Protein AF-A0A2Z6ILF3-F1 (afdb_monomer)

pLDDT: mean 80.62, std 17.39, range [30.08, 96.75]

Organism: Acidithiobacillus ferridurans (NCBI:txid1232575)

Structure (mmCIF, N/CA/C/O backbone):
data_AF-A0A2Z6ILF3-F1
#
_entry.id   AF-A0A2Z6ILF3-F1
#
loop_
_atom_site.group_PDB
_atom_site.id
_atom_site.type_symbol
_atom_site.label_atom_id
_atom_site.label_alt_id
_atom_site.label_comp_id
_atom_site.label_asym_id
_atom_site.label_entity_id
_atom_site.label_seq_id
_atom_site.pdbx_PDB_ins_code
_atom_site.Cartn_x
_atom_site.Cartn_y
_atom_site.Cartn_z
_atom_site.occupancy
_atom_site.B_iso_or_equiv
_atom_site.auth_seq_id
_atom_site.auth_comp_id
_atom_site.auth_asym_id
_atom_site.auth_atom_id
_atom_site.pdbx_PDB_model_num
ATOM 1 N N . MET A 1 1 ? 19.443 3.002 -7.758 1.00 69.94 1 MET A N 1
ATOM 2 C CA . MET A 1 1 ? 18.050 3.474 -7.716 1.00 69.94 1 MET A CA 1
ATOM 3 C C . MET A 1 1 ? 17.197 2.367 -8.283 1.00 69.94 1 MET A C 1
ATOM 5 O O . MET A 1 1 ? 17.527 1.882 -9.365 1.00 69.94 1 MET A O 1
ATOM 9 N N . GLU A 1 2 ? 16.200 1.923 -7.527 1.00 87.94 2 GLU A N 1
ATOM 10 C CA . GLU A 1 2 ? 15.300 0.846 -7.930 1.00 87.94 2 GLU A CA 1
ATOM 11 C C . GLU A 1 2 ? 14.099 1.441 -8.665 1.00 87.94 2 GLU A C 1
ATOM 13 O O . GLU A 1 2 ? 13.519 2.440 -8.233 1.00 87.94 2 GLU A O 1
ATOM 18 N N . TYR A 1 3 ? 13.759 0.835 -9.792 1.00 92.56 3 TYR A N 1
ATOM 19 C CA . TYR A 1 3 ? 12.662 1.229 -10.654 1.00 92.56 3 TYR A CA 1
ATOM 20 C C . TYR A 1 3 ? 11.556 0.195 -10.581 1.00 92.56 3 TYR A C 1
ATOM 22 O O . TYR A 1 3 ? 11.826 -1.007 -10.563 1.00 92.56 3 TYR A O 1
ATOM 30 N N . LEU A 1 4 ? 10.325 0.687 -10.606 1.00 95.56 4 LEU A N 1
ATOM 31 C CA . LEU A 1 4 ? 9.144 -0.090 -10.933 1.00 95.56 4 LEU A CA 1
ATOM 32 C C . LEU A 1 4 ? 8.675 0.388 -12.306 1.00 95.56 4 LEU A C 1
ATOM 34 O O . LEU A 1 4 ? 8.574 1.584 -12.554 1.00 95.56 4 LEU A O 1
ATOM 38 N N . ALA A 1 5 ? 8.424 -0.534 -13.215 1.00 95.06 5 ALA A N 1
ATOM 39 C CA . ALA A 1 5 ? 8.096 -0.228 -14.595 1.00 95.06 5 ALA A CA 1
ATOM 40 C C . ALA A 1 5 ? 6.916 -1.077 -15.051 1.00 95.06 5 ALA A C 1
ATOM 42 O O . ALA A 1 5 ? 6.712 -2.187 -14.561 1.00 95.06 5 ALA A O 1
ATOM 43 N N . LYS A 1 6 ? 6.154 -0.575 -16.017 1.00 94.56 6 LYS A N 1
ATOM 44 C CA . LYS A 1 6 ? 5.016 -1.289 -16.588 1.00 94.56 6 LYS A CA 1
ATOM 45 C C . LYS A 1 6 ? 5.119 -1.334 -18.102 1.00 94.56 6 LYS A C 1
ATOM 47 O O . LYS A 1 6 ? 5.419 -0.333 -18.749 1.00 94.56 6 LYS A O 1
ATOM 52 N N . LYS A 1 7 ? 4.867 -2.512 -18.667 1.00 91.75 7 LYS A N 1
ATOM 53 C CA . LYS A 1 7 ? 4.857 -2.748 -20.109 1.00 91.75 7 LYS A CA 1
ATOM 54 C C . LYS A 1 7 ? 3.707 -3.665 -20.494 1.00 91.75 7 LYS A C 1
ATOM 56 O O . LYS A 1 7 ? 3.706 -4.827 -20.104 1.00 91.75 7 LYS A O 1
ATOM 61 N N . HIS A 1 8 ? 2.761 -3.177 -21.289 1.00 89.44 8 HIS A N 1
ATOM 62 C CA . HIS A 1 8 ? 1.578 -3.918 -21.736 1.00 89.44 8 HIS A CA 1
ATOM 63 C C . HIS A 1 8 ? 0.865 -4.650 -20.580 1.00 89.44 8 HIS A C 1
ATOM 65 O O . HIS A 1 8 ? 0.478 -5.810 -20.701 1.00 89.44 8 HIS A O 1
ATOM 71 N N . GLY A 1 9 ? 0.752 -3.987 -19.424 1.00 89.69 9 GLY A N 1
ATOM 72 C CA . GLY A 1 9 ? 0.153 -4.555 -18.209 1.00 89.69 9 GLY A CA 1
ATOM 73 C C . GLY A 1 9 ? 1.062 -5.483 -17.390 1.00 89.69 9 GLY A C 1
ATOM 74 O O . GLY A 1 9 ? 0.671 -5.892 -16.301 1.00 89.69 9 GLY A O 1
ATOM 75 N N . LEU A 1 10 ? 2.272 -5.788 -17.862 1.00 92.69 10 LEU A N 1
ATOM 76 C CA . LEU A 1 10 ? 3.280 -6.537 -17.114 1.00 92.69 10 LEU A CA 1
ATOM 77 C C . LEU A 1 10 ? 4.108 -5.596 -16.244 1.00 92.69 10 LEU A C 1
ATOM 79 O O . LEU A 1 10 ? 4.590 -4.571 -16.726 1.00 92.69 10 LEU A O 1
ATOM 83 N N . TRP A 1 11 ? 4.318 -5.977 -14.989 1.00 95.56 11 TRP A N 1
ATOM 84 C CA . TRP A 1 11 ? 5.150 -5.221 -14.060 1.00 95.56 11 TRP A CA 1
ATOM 85 C C . TRP A 1 11 ? 6.587 -5.730 -14.045 1.00 95.56 11 TRP A C 1
ATOM 87 O O . TRP A 1 11 ? 6.851 -6.934 -14.041 1.00 95.56 11 TRP A O 1
ATOM 97 N N . LEU A 1 12 ? 7.511 -4.782 -14.023 1.00 94.88 12 LEU A N 1
ATOM 98 C CA . LEU A 1 12 ? 8.946 -4.976 -14.094 1.00 94.88 12 LEU A CA 1
ATOM 99 C C . LEU A 1 12 ? 9.602 -4.269 -12.907 1.00 94.88 12 LEU A C 1
ATOM 101 O O . LEU A 1 12 ? 9.186 -3.171 -12.546 1.00 94.88 12 LEU A O 1
ATOM 105 N N . GLU A 1 13 ? 10.655 -4.850 -12.341 1.00 94.56 13 GLU A N 1
ATOM 106 C CA . GLU A 1 13 ? 11.501 -4.180 -11.345 1.00 94.56 13 GLU A CA 1
ATOM 107 C C . GLU A 1 13 ? 12.976 -4.253 -11.730 1.00 94.56 13 GLU A C 1
ATOM 109 O O . GLU A 1 13 ? 13.397 -5.134 -12.484 1.00 94.56 13 GLU A O 1
ATOM 114 N N . GLY A 1 14 ? 13.783 -3.346 -11.187 1.00 92.00 14 GLY A N 1
ATOM 115 C CA . GLY A 1 14 ? 15.234 -3.443 -11.283 1.00 92.00 14 GLY A CA 1
ATOM 116 C C . GLY A 1 14 ? 15.930 -2.094 -11.306 1.00 92.00 14 GLY A C 1
ATOM 117 O O . GLY A 1 14 ? 15.503 -1.138 -10.669 1.00 92.00 14 GLY A O 1
ATOM 118 N N . ALA A 1 15 ? 17.040 -2.028 -12.028 1.00 88.69 15 ALA A N 1
ATOM 119 C CA . ALA A 1 15 ? 17.829 -0.818 -12.199 1.00 88.69 15 ALA A CA 1
ATOM 120 C C . ALA A 1 15 ? 17.668 -0.271 -13.621 1.00 88.69 15 ALA A C 1
ATOM 122 O O . ALA A 1 15 ? 17.165 -0.947 -14.514 1.00 88.69 15 ALA A O 1
ATOM 123 N N . TYR A 1 16 ? 18.185 0.935 -13.859 1.00 82.19 16 TYR A N 1
ATOM 124 C CA . TYR A 1 16 ? 18.179 1.537 -15.196 1.00 82.19 16 TYR A CA 1
ATOM 125 C C . TYR A 1 16 ? 18.839 0.642 -16.263 1.00 82.19 16 TYR A C 1
ATOM 127 O O . TYR A 1 16 ? 18.388 0.569 -17.399 1.00 82.19 16 TYR A O 1
ATOM 135 N N . SER A 1 17 ? 19.895 -0.081 -15.884 1.00 86.62 17 SER A N 1
ATOM 136 C CA . SER A 1 17 ? 20.624 -0.977 -16.784 1.00 86.62 17 SER A CA 1
ATOM 137 C C . SER A 1 17 ? 19.940 -2.321 -17.016 1.00 86.62 17 SER A C 1
ATOM 139 O O . SER A 1 17 ? 20.281 -2.987 -17.993 1.00 86.62 17 SER A O 1
ATOM 141 N N . HIS A 1 18 ? 19.036 -2.752 -16.130 1.00 89.81 18 HIS A N 1
ATOM 142 C CA . HIS A 1 18 ? 18.397 -4.060 -16.208 1.00 89.81 18 HIS A CA 1
ATOM 143 C C . HIS A 1 18 ? 17.054 -4.088 -15.475 1.00 89.81 18 HIS A C 1
ATOM 145 O O . HIS A 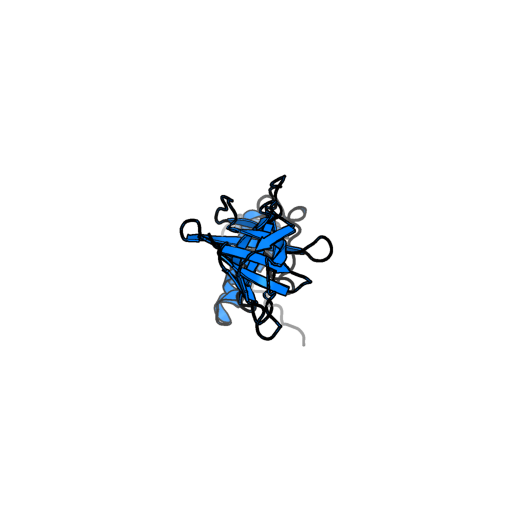1 18 ? 17.007 -3.906 -14.256 1.00 89.81 18 HIS A O 1
ATOM 151 N N . LEU A 1 19 ? 15.990 -4.396 -16.215 1.00 92.75 19 LEU A N 1
ATOM 152 C CA . LEU A 1 19 ? 14.654 -4.650 -15.682 1.00 92.75 19 LEU A CA 1
ATOM 153 C C . LEU A 1 19 ? 14.297 -6.125 -15.843 1.00 92.75 19 LEU A C 1
ATOM 155 O O . LEU A 1 19 ? 14.608 -6.738 -16.865 1.00 92.75 19 LEU A O 1
ATOM 159 N N . ARG A 1 20 ? 13.592 -6.684 -14.863 1.00 93.25 20 ARG A N 1
ATOM 160 C CA . ARG A 1 20 ? 13.085 -8.059 -14.893 1.00 93.25 20 ARG A CA 1
ATOM 161 C C . ARG A 1 20 ? 11.590 -8.100 -14.622 1.00 93.25 20 ARG A C 1
ATOM 163 O O . ARG A 1 20 ? 11.090 -7.293 -13.845 1.00 93.25 20 ARG A O 1
ATOM 170 N N . LEU A 1 21 ? 10.900 -9.063 -15.223 1.00 94.62 21 LEU A N 1
ATOM 171 C CA . LEU A 1 21 ? 9.503 -9.369 -14.922 1.00 94.62 21 LEU A CA 1
ATOM 172 C C . LEU A 1 21 ? 9.330 -9.751 -13.451 1.00 94.62 21 LEU A C 1
ATOM 174 O O . LEU A 1 21 ? 10.080 -10.572 -12.922 1.00 94.62 21 LEU A O 1
ATOM 178 N N . ILE A 1 22 ? 8.321 -9.164 -12.811 1.00 94.56 22 ILE A N 1
ATOM 179 C CA . ILE A 1 22 ? 7.896 -9.538 -11.466 1.00 94.56 22 ILE A CA 1
ATOM 180 C C . ILE A 1 22 ? 6.874 -10.668 -11.600 1.00 94.56 22 ILE A C 1
ATOM 182 O O . ILE A 1 22 ? 5.813 -10.500 -12.206 1.00 94.56 22 ILE A O 1
ATOM 186 N N . THR A 1 23 ? 7.206 -11.832 -11.047 1.00 90.75 23 THR A N 1
ATOM 187 C CA . THR A 1 23 ? 6.331 -13.009 -11.032 1.00 90.75 23 THR A CA 1
ATOM 188 C C . THR A 1 23 ? 6.228 -13.571 -9.613 1.00 90.75 23 THR A C 1
ATOM 190 O O . THR A 1 23 ? 7.267 -13.942 -9.059 1.00 90.75 23 THR A O 1
ATOM 193 N N . PRO A 1 24 ? 5.017 -13.695 -9.035 1.00 91.56 24 PRO A N 1
ATOM 194 C CA . PRO A 1 24 ? 3.711 -13.321 -9.602 1.00 91.56 24 PRO A CA 1
ATOM 195 C C . PRO A 1 24 ? 3.549 -11.797 -9.792 1.00 91.56 24 PRO A C 1
ATOM 197 O O . PRO A 1 24 ? 4.322 -11.044 -9.202 1.00 91.56 24 PRO A O 1
ATOM 200 N N . PRO A 1 25 ? 2.572 -11.328 -10.600 1.00 91.38 25 PRO A N 1
ATOM 201 C CA . PRO A 1 25 ? 2.303 -9.900 -10.746 1.00 91.38 25 PRO A CA 1
ATOM 202 C C . PRO A 1 25 ? 2.068 -9.236 -9.379 1.00 91.38 25 PRO A C 1
ATOM 204 O O . PRO A 1 25 ? 1.291 -9.766 -8.579 1.00 91.38 25 PRO A O 1
ATOM 207 N N . PRO A 1 26 ? 2.721 -8.099 -9.098 1.00 95.75 26 PRO A N 1
ATOM 208 C CA . PRO A 1 26 ? 2.593 -7.414 -7.824 1.00 95.75 26 PRO A CA 1
ATOM 209 C C . PRO A 1 26 ? 1.231 -6.731 -7.701 1.00 95.75 26 PRO A C 1
ATOM 211 O O . PRO A 1 26 ? 0.604 -6.349 -8.694 1.00 95.75 26 PRO A O 1
ATOM 214 N N . VAL A 1 27 ? 0.810 -6.501 -6.459 1.00 95.31 27 VAL A N 1
ATOM 215 C CA . VAL A 1 27 ? -0.315 -5.616 -6.159 1.00 95.31 27 VAL A CA 1
ATOM 216 C C . VAL A 1 27 ? 0.217 -4.187 -6.110 1.00 95.31 27 VAL A C 1
ATOM 218 O O . VAL A 1 27 ? 0.938 -3.812 -5.185 1.00 95.31 27 VAL A O 1
ATOM 221 N N . VAL A 1 28 ? -0.128 -3.394 -7.123 1.00 96.00 28 VAL A N 1
ATOM 222 C CA . VAL A 1 28 ? 0.251 -1.981 -7.225 1.00 96.00 28 VAL A CA 1
ATOM 223 C C . VAL A 1 28 ? -1.007 -1.132 -7.155 1.00 96.00 28 VAL A C 1
ATOM 225 O O . VAL A 1 28 ? -1.936 -1.326 -7.937 1.00 96.00 28 VAL A O 1
ATOM 228 N N . LEU A 1 29 ? -1.040 -0.200 -6.209 1.00 95.31 29 LEU A N 1
ATOM 229 C CA . LEU A 1 29 ? -2.198 0.643 -5.928 1.00 95.31 29 LEU A CA 1
ATOM 230 C C . LEU A 1 29 ? -1.816 2.119 -6.063 1.00 95.31 29 LEU A C 1
ATOM 232 O O . LEU A 1 29 ? -0.732 2.494 -5.608 1.00 95.31 29 LEU A O 1
ATOM 236 N N . PRO A 1 30 ? -2.685 2.979 -6.625 1.00 94.75 30 PRO A N 1
ATOM 237 C CA . PRO A 1 30 ? -2.486 4.417 -6.524 1.00 94.75 30 PRO A CA 1
ATOM 238 C C . PRO A 1 30 ? -2.406 4.830 -5.054 1.00 94.75 30 PRO A C 1
ATOM 240 O O . PRO A 1 30 ? -3.138 4.308 -4.210 1.00 94.75 30 PRO A O 1
ATOM 243 N N . PHE A 1 31 ? -1.491 5.746 -4.759 1.00 94.31 31 PHE A N 1
ATOM 244 C CA . PHE A 1 31 ? -1.226 6.240 -3.416 1.00 94.31 31 PHE A CA 1
ATOM 245 C C . PHE A 1 31 ? -1.435 7.749 -3.378 1.00 94.31 31 PHE A C 1
ATOM 247 O O . PHE A 1 31 ? -0.904 8.479 -4.217 1.00 94.31 31 PHE A O 1
ATOM 254 N N . SER A 1 32 ? -2.145 8.239 -2.368 1.00 91.75 32 SER A N 1
ATOM 255 C CA . SER A 1 32 ? -2.233 9.672 -2.104 1.00 91.75 32 SER A CA 1
ATOM 256 C C . SER A 1 32 ? -2.193 9.970 -0.611 1.00 91.75 32 SER A C 1
ATOM 258 O O . SER A 1 32 ? -2.644 9.196 0.234 1.00 91.75 32 SER A O 1
ATOM 260 N N . LEU A 1 33 ? -1.608 11.117 -0.274 1.00 89.19 33 LEU A N 1
ATOM 261 C CA . LEU A 1 33 ? -1.703 11.685 1.066 1.00 89.19 33 LEU A CA 1
ATOM 262 C C . LEU A 1 33 ? -3.030 12.439 1.164 1.00 89.19 33 LEU A C 1
ATOM 264 O O . LEU A 1 33 ? -3.329 13.252 0.288 1.00 89.19 33 LEU A O 1
ATOM 268 N N . ASN A 1 34 ? -3.777 12.238 2.254 1.00 78.31 34 ASN A N 1
ATOM 269 C CA . ASN A 1 34 ? -5.048 12.944 2.481 1.00 78.31 34 ASN A CA 1
ATOM 270 C C . ASN A 1 34 ? -4.858 14.482 2.504 1.00 78.31 34 ASN A C 1
ATOM 272 O O . ASN A 1 34 ? -5.759 15.255 2.206 1.00 78.31 34 ASN A O 1
ATOM 276 N N . SER A 1 35 ? -3.636 14.948 2.787 1.00 65.62 35 SER A N 1
ATOM 277 C CA . SER A 1 35 ? -3.264 16.368 2.827 1.00 65.62 35 SER A CA 1
ATOM 278 C C . SER A 1 35 ? -3.076 17.043 1.456 1.00 65.62 35 SER A C 1
ATOM 280 O O . SER A 1 35 ? -2.634 18.187 1.426 1.00 65.62 35 SER A O 1
ATOM 282 N N . GLY A 1 36 ? -3.380 16.371 0.338 1.00 55.44 36 GLY A N 1
ATOM 283 C CA . GLY A 1 36 ? -3.369 16.979 -0.998 1.00 55.44 36 GLY A CA 1
ATOM 284 C C . GLY A 1 36 ? -1.977 17.421 -1.456 1.00 55.44 36 GLY A C 1
ATOM 285 O O . GLY A 1 36 ? -1.687 18.612 -1.547 1.00 55.44 36 GLY A O 1
ATOM 286 N N . VAL A 1 37 ? -1.094 16.467 -1.764 1.00 54.81 37 VAL A N 1
ATOM 287 C CA . VAL A 1 37 ? 0.177 16.787 -2.433 1.00 54.81 37 VAL A CA 1
ATOM 288 C C . VAL A 1 37 ? -0.077 16.871 -3.937 1.00 54.81 37 VAL A C 1
ATOM 290 O O . VAL A 1 37 ? -0.296 15.855 -4.591 1.00 54.81 37 VAL A O 1
ATOM 293 N N . ASN A 1 38 ? -0.068 18.092 -4.477 1.00 54.81 38 ASN A N 1
ATOM 294 C CA . ASN A 1 38 ? -0.261 18.345 -5.904 1.00 54.81 38 ASN A CA 1
ATOM 295 C C . ASN A 1 38 ? 1.012 18.052 -6.712 1.00 54.81 38 ASN A C 1
ATOM 297 O O . ASN A 1 38 ? 2.090 18.543 -6.381 1.00 54.81 38 ASN A O 1
ATOM 301 N N . GLY A 1 39 ? 0.849 17.318 -7.817 1.00 69.19 39 GLY A N 1
ATOM 302 C CA . GLY A 1 39 ? 1.770 17.313 -8.960 1.00 69.19 39 GLY A CA 1
ATOM 303 C C . GLY A 1 39 ? 2.258 15.934 -9.402 1.00 69.19 39 GLY A C 1
ATOM 304 O O . GLY A 1 39 ? 2.313 15.673 -10.598 1.00 69.19 39 GLY A O 1
ATOM 305 N N . ASN A 1 40 ? 2.559 15.039 -8.460 1.00 80.31 40 ASN A N 1
ATOM 306 C CA . ASN A 1 40 ? 3.173 13.746 -8.765 1.00 80.31 40 ASN A CA 1
ATOM 307 C C . ASN A 1 40 ? 2.191 12.586 -8.584 1.00 80.31 40 ASN A C 1
ATOM 309 O O . ASN A 1 40 ? 1.425 12.545 -7.622 1.00 80.31 40 ASN A O 1
ATOM 313 N N . VAL A 1 41 ? 2.264 11.612 -9.490 1.00 90.62 41 VAL A N 1
ATOM 314 C CA . VAL A 1 41 ? 1.542 10.341 -9.372 1.00 90.62 41 VAL A CA 1
ATOM 315 C C . VAL A 1 41 ? 2.371 9.396 -8.512 1.00 90.62 41 VAL A C 1
ATOM 317 O O . VAL A 1 41 ? 3.518 9.104 -8.853 1.00 90.62 41 VAL A O 1
ATOM 320 N N . TYR A 1 42 ? 1.797 8.911 -7.414 1.00 94.12 42 TYR A N 1
ATOM 321 C CA . TYR A 1 42 ? 2.442 7.951 -6.523 1.00 94.12 42 TYR A CA 1
ATOM 322 C C . TYR A 1 42 ? 1.747 6.598 -6.586 1.00 94.12 42 TYR A C 1
ATOM 324 O O . TYR A 1 42 ? 0.524 6.514 -6.719 1.00 94.12 42 TYR A O 1
ATOM 332 N N . VAL A 1 43 ? 2.536 5.538 -6.448 1.00 95.75 43 VAL A N 1
ATOM 333 C CA . VAL A 1 43 ? 2.038 4.167 -6.380 1.00 95.75 43 VAL A CA 1
ATOM 334 C C . VAL A 1 43 ? 2.669 3.426 -5.209 1.00 95.75 43 VAL A C 1
ATOM 336 O O . VAL A 1 43 ? 3.856 3.576 -4.911 1.00 95.75 43 VAL A O 1
ATOM 339 N N . PHE A 1 44 ? 1.852 2.621 -4.545 1.00 96.75 44 PHE A N 1
ATOM 340 C CA . PHE A 1 44 ? 2.244 1.702 -3.492 1.00 96.75 44 PHE A CA 1
ATOM 341 C C . PHE A 1 44 ? 2.314 0.289 -4.071 1.00 96.75 44 PHE A C 1
ATOM 343 O O . PHE A 1 44 ? 1.302 -0.242 -4.526 1.00 96.75 44 PHE A O 1
ATOM 350 N N . CYS A 1 45 ? 3.503 -0.308 -4.057 1.00 96.69 45 CYS A N 1
ATOM 351 C CA . CYS A 1 45 ? 3.714 -1.708 -4.406 1.00 96.69 45 CYS A CA 1
ATOM 352 C C . CYS A 1 45 ? 3.715 -2.534 -3.120 1.00 96.69 45 CYS A C 1
ATOM 354 O O . CYS A 1 45 ? 4.607 -2.377 -2.285 1.00 96.69 45 CYS A O 1
ATOM 356 N N . GLU A 1 46 ? 2.712 -3.387 -2.944 1.00 96.19 46 GLU A N 1
ATOM 357 C CA . GLU A 1 46 ? 2.564 -4.204 -1.744 1.00 96.19 46 GLU A CA 1
ATOM 358 C C . GLU A 1 46 ? 3.586 -5.344 -1.717 1.00 96.19 46 GLU A C 1
ATOM 360 O O . GLU A 1 46 ? 3.690 -6.121 -2.664 1.00 96.19 46 GLU A O 1
ATOM 365 N N . ASP A 1 47 ? 4.305 -5.458 -0.600 1.00 94.75 47 ASP A N 1
ATOM 366 C CA . ASP A 1 47 ? 5.214 -6.575 -0.333 1.00 94.75 47 ASP A CA 1
ATOM 367 C C . ASP A 1 47 ? 4.592 -7.572 0.666 1.00 94.75 47 ASP A C 1
ATOM 369 O O . ASP A 1 47 ? 4.925 -8.756 0.659 1.00 94.75 47 ASP A O 1
ATOM 373 N N . TYR A 1 48 ? 3.701 -7.103 1.550 1.00 94.62 48 TYR A N 1
ATOM 374 C CA . TYR A 1 48 ? 3.069 -7.914 2.592 1.00 94.62 48 TYR A CA 1
ATOM 375 C C . TYR A 1 48 ? 1.709 -7.352 3.013 1.00 94.62 48 TYR A C 1
ATOM 377 O O . TYR A 1 48 ? 1.571 -6.147 3.245 1.00 94.62 48 TYR A O 1
ATOM 385 N N . PHE A 1 49 ? 0.735 -8.242 3.213 1.00 93.50 49 PHE A N 1
ATOM 386 C CA . PHE A 1 49 ? -0.550 -7.921 3.823 1.00 93.50 49 PHE A CA 1
ATOM 387 C C . PHE A 1 49 ? -0.948 -8.974 4.855 1.00 93.50 49 PHE A C 1
ATOM 389 O O . PHE A 1 49 ? -1.098 -10.155 4.544 1.00 93.50 49 PHE A O 1
ATOM 396 N N . ASP A 1 50 ? -1.176 -8.514 6.080 1.00 88.06 50 ASP A N 1
ATOM 397 C CA . ASP A 1 50 ? -1.794 -9.289 7.143 1.00 88.06 50 ASP A CA 1
ATOM 398 C C . ASP A 1 50 ? -3.259 -8.883 7.278 1.00 88.06 50 ASP A C 1
ATOM 400 O O . ASP A 1 50 ? -3.583 -7.774 7.712 1.00 88.06 50 ASP A O 1
ATOM 404 N N . SER A 1 51 ? -4.153 -9.795 6.909 1.00 81.88 51 SER A N 1
ATOM 405 C CA . SER A 1 51 ? -5.595 -9.567 7.003 1.00 81.88 51 SER A CA 1
ATOM 406 C C . SER A 1 51 ? -6.121 -9.571 8.442 1.00 81.88 51 SER A C 1
ATOM 408 O O . SER A 1 51 ? -7.098 -8.874 8.720 1.00 81.88 51 SER A O 1
ATOM 410 N N . ALA A 1 52 ? -5.472 -10.299 9.358 1.00 75.12 52 ALA A N 1
ATOM 411 C CA . ALA A 1 52 ? -5.895 -10.407 10.751 1.00 75.12 52 ALA A CA 1
ATOM 412 C C . ALA A 1 52 ? -5.553 -9.128 11.520 1.00 75.12 52 ALA A C 1
ATOM 414 O O . ALA A 1 52 ? -6.415 -8.539 12.172 1.00 75.12 52 ALA A O 1
ATOM 415 N N . THR A 1 53 ? -4.315 -8.650 11.379 1.00 74.19 53 THR A N 1
ATOM 416 C CA . THR A 1 53 ? -3.873 -7.402 12.025 1.00 74.19 53 THR A CA 1
ATOM 417 C C . THR A 1 53 ? -4.196 -6.154 11.200 1.00 74.19 53 THR A C 1
ATOM 419 O O . THR A 1 53 ? -4.071 -5.032 11.697 1.00 74.19 53 THR A O 1
ATOM 422 N N . ARG A 1 54 ? -4.649 -6.339 9.950 1.00 82.94 54 ARG A N 1
ATOM 423 C CA . ARG A 1 54 ? -4.928 -5.282 8.964 1.00 82.94 54 ARG A CA 1
ATOM 424 C C . ARG A 1 54 ? -3.728 -4.357 8.790 1.00 82.94 54 ARG A C 1
ATOM 426 O O . ARG A 1 54 ? -3.865 -3.130 8.789 1.00 82.94 54 ARG A O 1
ATOM 433 N N . VAL A 1 55 ? -2.556 -4.969 8.660 1.00 90.38 55 VAL A N 1
ATOM 434 C CA . VAL A 1 55 ? -1.285 -4.290 8.420 1.00 90.38 55 VAL A CA 1
ATOM 435 C C . VAL A 1 55 ? -0.835 -4.576 6.995 1.00 90.38 55 VAL A C 1
ATOM 437 O O . VAL A 1 55 ? -0.772 -5.729 6.575 1.00 90.38 55 VAL A O 1
ATOM 440 N N . ARG A 1 56 ? -0.504 -3.520 6.254 1.00 94.94 56 ARG A N 1
ATOM 441 C CA . ARG A 1 56 ? 0.126 -3.600 4.930 1.00 94.94 56 ARG A CA 1
ATOM 442 C C . ARG A 1 56 ? 1.540 -3.053 5.009 1.00 94.94 56 ARG A C 1
ATOM 444 O O . ARG A 1 56 ? 1.775 -2.054 5.684 1.00 94.94 56 ARG A O 1
ATOM 451 N N . ARG A 1 57 ? 2.478 -3.673 4.304 1.00 96.44 57 ARG A N 1
ATOM 452 C CA . ARG A 1 57 ? 3.834 -3.153 4.102 1.00 96.44 57 ARG A CA 1
ATOM 453 C C . ARG A 1 57 ? 4.156 -3.188 2.619 1.00 96.44 57 ARG A C 1
ATOM 455 O O . ARG A 1 57 ? 3.819 -4.147 1.930 1.00 96.44 57 ARG A O 1
ATOM 462 N N . GLY A 1 58 ? 4.814 -2.146 2.138 1.00 96.62 58 GLY A N 1
ATOM 463 C CA . GLY A 1 58 ? 5.206 -2.074 0.739 1.00 96.62 58 GLY A CA 1
ATOM 464 C C . GLY A 1 58 ? 6.149 -0.927 0.437 1.00 96.62 58 GLY A C 1
ATOM 465 O O . GLY A 1 58 ? 6.503 -0.137 1.320 1.00 96.62 58 GLY A O 1
ATOM 466 N N . ARG A 1 59 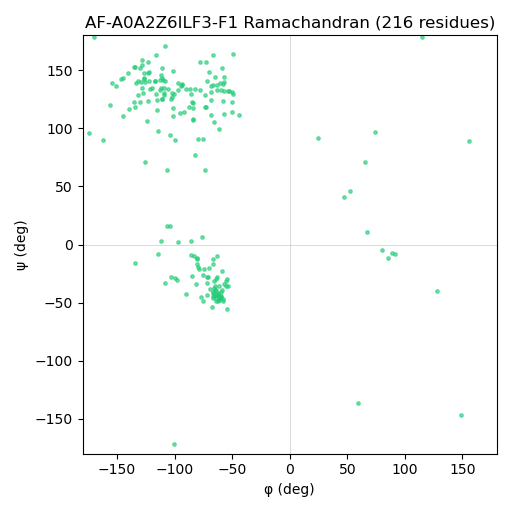? 6.548 -0.856 -0.830 1.00 96.06 59 ARG A N 1
ATOM 467 C CA . ARG A 1 59 ? 7.456 0.145 -1.390 1.00 96.06 59 ARG A CA 1
ATOM 468 C C . ARG A 1 59 ? 6.666 1.268 -2.050 1.00 96.06 59 ARG A C 1
ATOM 470 O O . ARG A 1 59 ? 5.680 1.028 -2.746 1.00 96.06 59 ARG A O 1
ATOM 477 N N . LEU A 1 60 ? 7.118 2.498 -1.842 1.00 95.69 60 LEU A N 1
ATOM 478 C CA . LEU A 1 60 ? 6.513 3.688 -2.416 1.00 95.69 60 LEU A CA 1
ATOM 479 C C . LEU A 1 60 ? 7.330 4.196 -3.602 1.00 95.69 60 LEU A C 1
ATOM 481 O O . LEU A 1 60 ? 8.528 4.480 -3.476 1.00 95.69 60 LEU A O 1
ATOM 485 N N . TYR A 1 61 ? 6.649 4.379 -4.728 1.00 95.62 61 TYR A N 1
ATOM 486 C CA . TYR A 1 61 ? 7.225 4.916 -5.950 1.00 95.62 61 TYR A CA 1
ATOM 487 C C . TYR A 1 61 ? 6.471 6.158 -6.427 1.00 95.62 61 TYR A C 1
ATOM 489 O O . TYR A 1 61 ? 5.308 6.374 -6.085 1.00 95.62 61 TYR A O 1
ATOM 497 N N . GLN A 1 62 ? 7.155 6.985 -7.209 1.00 94.00 62 GLN A N 1
ATOM 498 C CA . GLN A 1 62 ? 6.616 8.166 -7.875 1.00 94.00 62 GLN A CA 1
ATOM 499 C C . GLN A 1 62 ? 6.851 8.052 -9.377 1.00 94.00 62 GLN A C 1
ATOM 501 O O . GLN A 1 62 ? 7.857 7.472 -9.787 1.00 94.00 62 GLN A O 1
ATOM 506 N N . SER A 1 63 ? 5.948 8.596 -10.194 1.00 93.75 63 SER A N 1
ATOM 507 C CA . SER A 1 63 ? 6.185 8.691 -11.636 1.00 93.75 63 SER A CA 1
ATOM 508 C C . SER A 1 63 ? 7.481 9.461 -11.880 1.00 93.75 63 SER A C 1
ATOM 510 O O . SER A 1 63 ? 7.725 10.510 -11.282 1.00 93.75 63 SER A O 1
ATOM 512 N N . SER A 1 64 ? 8.327 8.903 -12.738 1.00 91.56 64 SER A N 1
ATOM 513 C CA . SER A 1 64 ? 9.629 9.475 -13.075 1.00 91.56 64 SER A CA 1
ATOM 514 C C . SER A 1 64 ? 9.549 10.559 -14.156 1.00 91.56 64 SER A C 1
ATOM 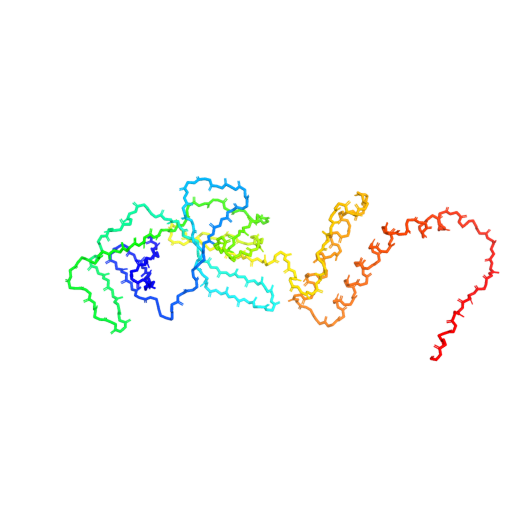516 O O . SER A 1 64 ? 10.557 11.205 -14.438 1.00 91.56 64 SER A O 1
ATOM 518 N N . GLY A 1 65 ? 8.384 10.726 -14.799 1.00 89.06 65 GLY A N 1
ATOM 519 C CA . GLY A 1 65 ? 8.200 11.615 -15.951 1.00 89.06 65 GLY A CA 1
ATOM 520 C C . GLY A 1 65 ? 8.943 11.170 -17.218 1.00 89.06 65 GLY A C 1
ATOM 521 O O . GLY A 1 65 ? 9.045 11.946 -18.164 1.00 89.06 65 GLY A O 1
ATOM 522 N N . ARG A 1 66 ? 9.479 9.943 -17.232 1.00 87.50 66 ARG A N 1
ATOM 523 C CA . ARG A 1 66 ? 10.262 9.357 -18.334 1.00 87.50 66 ARG A CA 1
ATOM 524 C C . ARG A 1 66 ? 9.486 8.330 -19.154 1.00 87.50 66 ARG A C 1
ATOM 526 O O . ARG A 1 66 ? 10.081 7.533 -19.869 1.00 87.50 66 ARG A O 1
ATOM 533 N N . ASP A 1 67 ? 8.167 8.319 -19.022 1.00 86.44 67 ASP A N 1
ATOM 534 C CA . ASP A 1 67 ? 7.285 7.369 -19.696 1.00 86.44 67 ASP A CA 1
ATOM 535 C C . ASP A 1 67 ? 7.585 7.311 -21.208 1.00 86.44 67 ASP A C 1
ATOM 537 O O . ASP A 1 67 ? 7.740 8.337 -21.872 1.00 86.44 67 ASP A O 1
ATOM 541 N N . GLY A 1 68 ? 7.722 6.098 -21.750 1.00 86.56 68 GLY A N 1
ATOM 542 C CA . GLY A 1 68 ? 8.171 5.857 -23.125 1.00 86.56 68 GLY A CA 1
ATOM 543 C C . GLY A 1 68 ? 9.685 5.664 -23.302 1.00 86.56 68 GLY A C 1
ATOM 544 O O . GLY A 1 68 ? 10.107 5.265 -24.396 1.00 86.56 68 GLY A O 1
ATOM 545 N N . ASP A 1 69 ? 10.502 5.878 -22.263 1.00 88.38 69 ASP A N 1
ATOM 546 C CA . ASP A 1 69 ? 11.948 5.631 -22.316 1.00 88.38 69 ASP A CA 1
ATOM 547 C C . ASP A 1 69 ? 12.278 4.168 -22.648 1.00 88.38 69 ASP A C 1
ATOM 549 O O . ASP A 1 69 ? 11.528 3.221 -22.371 1.00 88.38 69 ASP A O 1
ATOM 553 N N . ARG A 1 70 ? 13.447 3.978 -23.270 1.00 87.50 70 ARG A N 1
ATOM 554 C CA . ARG A 1 70 ? 13.902 2.674 -23.760 1.00 87.50 70 ARG A CA 1
ATOM 555 C C . ARG A 1 70 ? 14.948 2.080 -22.833 1.00 87.50 70 ARG A C 1
ATOM 557 O O . ARG A 1 70 ? 16.004 2.665 -22.624 1.00 87.50 70 ARG A O 1
ATOM 564 N N . PHE A 1 71 ? 14.687 0.862 -22.378 1.00 88.50 71 PHE A N 1
ATOM 565 C CA . PHE A 1 71 ? 15.612 0.095 -21.553 1.00 88.50 71 PHE A CA 1
ATOM 566 C C . PHE A 1 71 ? 16.312 -0.960 -22.402 1.00 88.50 71 PHE A C 1
ATOM 568 O O . PHE A 1 71 ? 15.670 -1.703 -23.148 1.00 88.50 71 PHE A O 1
ATOM 575 N N . GLU A 1 72 ? 17.637 -1.020 -22.308 1.00 83.31 72 GLU A N 1
ATOM 576 C CA . GLU A 1 72 ? 18.448 -1.911 -23.144 1.00 83.31 72 GLU A CA 1
ATOM 577 C C . GLU A 1 72 ? 18.286 -3.378 -22.748 1.00 83.31 72 GLU A C 1
ATOM 579 O O . GLU A 1 72 ? 18.092 -4.223 -23.620 1.00 83.31 72 GLU A O 1
ATOM 584 N N . ASN A 1 73 ? 18.294 -3.674 -21.445 1.00 87.00 73 ASN A N 1
ATOM 585 C CA . ASN A 1 73 ? 18.198 -5.042 -20.944 1.00 87.00 73 ASN A CA 1
ATOM 586 C C . ASN A 1 73 ? 16.892 -5.234 -20.174 1.00 87.00 73 ASN A C 1
ATOM 588 O O . ASN A 1 73 ? 16.802 -4.915 -18.989 1.00 87.00 73 ASN A O 1
ATOM 592 N N . VAL A 1 74 ? 15.884 -5.783 -20.848 1.00 89.69 74 VAL A N 1
ATOM 593 C CA . VAL A 1 74 ? 14.612 -6.161 -20.223 1.00 89.69 74 VAL A CA 1
ATOM 594 C C . VAL A 1 74 ? 14.453 -7.672 -20.307 1.00 89.69 74 VAL A C 1
ATOM 596 O O . VAL A 1 74 ? 14.363 -8.236 -21.395 1.00 89.69 74 VAL A O 1
ATOM 599 N N . SER A 1 75 ? 14.435 -8.332 -19.154 1.00 90.31 75 SER A N 1
ATOM 600 C CA . SER A 1 75 ? 14.176 -9.763 -19.033 1.00 90.31 75 SER A CA 1
ATOM 601 C C . SER A 1 75 ? 12.689 -9.997 -18.804 1.00 90.31 75 SER A C 1
ATOM 603 O O . SER A 1 75 ? 12.148 -9.607 -17.770 1.00 90.31 75 SER A O 1
ATOM 605 N N . LEU A 1 76 ? 12.026 -10.638 -19.768 1.00 87.44 76 LEU A N 1
ATOM 606 C CA . LEU A 1 76 ? 10.592 -10.930 -19.702 1.00 87.44 76 LEU A CA 1
ATOM 607 C C . LEU A 1 76 ? 10.285 -12.405 -19.426 1.00 87.44 76 LEU A C 1
ATOM 609 O O . LEU A 1 76 ? 9.152 -12.817 -19.643 1.00 87.44 76 LEU A O 1
ATOM 613 N N . PHE A 1 77 ? 11.253 -13.208 -18.967 1.00 84.25 77 PHE A N 1
ATOM 614 C CA . PHE A 1 77 ? 11.052 -14.649 -18.771 1.00 84.25 77 PHE A CA 1
ATOM 615 C C . PHE A 1 77 ? 9.761 -14.943 -17.973 1.00 84.25 77 PHE A C 1
ATOM 617 O O . PHE A 1 77 ? 9.576 -14.351 -16.909 1.00 84.25 77 PHE A O 1
ATOM 624 N N . PRO A 1 78 ? 8.874 -15.843 -18.449 1.00 84.31 78 PRO A N 1
ATOM 625 C CA . PRO A 1 78 ? 9.073 -16.812 -19.537 1.00 84.31 78 PRO A CA 1
ATOM 626 C C . PRO A 1 78 ? 8.800 -16.301 -20.966 1.00 84.31 78 PRO A C 1
ATOM 628 O O . PRO A 1 78 ? 8.902 -17.077 -21.913 1.00 84.31 78 PRO A O 1
ATOM 631 N N . TYR A 1 79 ? 8.462 -15.027 -21.157 1.00 83.44 79 TYR A N 1
ATOM 632 C CA . TYR A 1 79 ? 8.230 -14.444 -22.481 1.00 83.44 79 TYR A CA 1
ATOM 633 C C . TYR A 1 79 ? 9.542 -14.124 -23.220 1.00 83.44 79 TYR A C 1
ATOM 635 O O . TYR A 1 79 ? 10.581 -13.920 -22.583 1.00 83.44 79 TYR A O 1
ATOM 643 N N . PRO A 1 80 ? 9.512 -14.032 -24.564 1.00 81.75 80 PRO A N 1
ATOM 644 C CA . PRO A 1 80 ? 10.672 -13.623 -25.346 1.00 81.75 80 PRO A CA 1
ATOM 645 C C . PRO A 1 80 ? 11.180 -12.242 -24.925 1.00 81.75 80 PRO A C 1
ATOM 647 O O . PRO A 1 80 ? 10.444 -11.252 -24.974 1.00 81.75 80 PRO A O 1
ATOM 650 N N . SER A 1 81 ? 12.454 -12.167 -24.540 1.00 79.31 81 SER A N 1
ATOM 651 C CA . SER A 1 81 ? 13.095 -10.889 -24.244 1.00 79.31 81 SER A CA 1
ATOM 652 C C . SER A 1 81 ? 13.261 -10.063 -25.530 1.00 79.31 81 SER A C 1
ATOM 654 O O . SER A 1 81 ? 13.654 -10.607 -26.567 1.00 79.31 81 SER A O 1
ATOM 656 N N . PRO A 1 82 ? 12.973 -8.753 -25.495 1.00 79.75 82 PRO A N 1
ATOM 657 C CA . PRO A 1 82 ? 13.148 -7.868 -26.640 1.00 79.75 82 PRO A CA 1
ATOM 658 C C . PRO A 1 82 ? 14.626 -7.788 -27.040 1.00 79.75 82 PRO A C 1
ATOM 660 O O . PRO A 1 82 ? 15.506 -7.669 -26.194 1.00 79.75 82 PRO A O 1
ATOM 663 N N . SER A 1 83 ? 14.902 -7.831 -28.343 1.00 64.50 83 SER A N 1
ATOM 664 C CA . SER A 1 83 ? 16.269 -7.895 -28.878 1.00 64.50 83 SER A CA 1
ATOM 665 C C . SER A 1 83 ? 16.999 -6.547 -28.903 1.00 64.50 83 SER A C 1
ATOM 667 O O . SER A 1 83 ? 18.225 -6.523 -28.995 1.00 64.50 83 SER A O 1
ATOM 669 N N . LYS A 1 84 ? 16.270 -5.422 -28.838 1.00 74.94 84 LYS A N 1
ATOM 670 C CA . LYS A 1 84 ? 16.815 -4.054 -28.801 1.00 74.94 84 LYS A CA 1
ATOM 671 C C . LYS A 1 84 ? 15.881 -3.126 -28.036 1.00 74.94 84 LYS A C 1
ATOM 673 O O . LYS A 1 84 ? 14.681 -3.164 -28.300 1.00 74.94 84 LYS A O 1
ATOM 678 N N . GLY A 1 85 ? 16.454 -2.272 -27.178 1.00 79.50 85 GLY A N 1
ATOM 679 C CA . GLY A 1 85 ? 15.830 -1.106 -26.534 1.00 79.50 85 GLY A CA 1
ATOM 680 C C . GLY A 1 85 ? 14.312 -1.193 -26.404 1.00 79.50 85 GLY A C 1
ATOM 681 O O . GLY A 1 85 ? 13.582 -0.785 -27.313 1.00 79.50 85 GLY A O 1
ATOM 682 N N . CYS A 1 86 ? 13.844 -1.722 -25.285 1.00 85.06 86 CYS A N 1
ATOM 683 C CA . CYS A 1 86 ? 12.440 -1.959 -25.020 1.00 85.06 86 CYS A CA 1
ATOM 684 C C . CYS A 1 86 ? 11.770 -0.686 -24.485 1.00 85.06 86 CYS A C 1
ATOM 686 O O . CYS A 1 86 ? 12.158 -0.242 -23.404 1.00 85.06 86 CYS A O 1
ATOM 688 N N . PRO A 1 87 ? 10.772 -0.110 -25.183 1.00 89.56 87 PRO A N 1
ATOM 689 C CA . PRO A 1 87 ? 10.006 1.000 -24.629 1.00 89.56 87 PRO A CA 1
ATOM 690 C C . PRO A 1 87 ? 9.185 0.507 -23.435 1.00 89.56 87 PRO A C 1
ATOM 692 O O . PRO A 1 87 ? 8.612 -0.593 -23.493 1.00 89.56 87 PRO A O 1
ATOM 695 N N . ILE A 1 88 ? 9.166 1.299 -22.371 1.00 92.38 88 ILE A N 1
ATOM 696 C CA . ILE A 1 88 ? 8.380 1.066 -21.159 1.00 92.38 88 ILE A CA 1
ATOM 697 C C . ILE A 1 88 ? 7.254 2.098 -21.105 1.00 92.38 88 ILE A C 1
ATOM 699 O O . ILE A 1 88 ? 7.499 3.275 -21.353 1.00 92.38 88 ILE A O 1
ATOM 703 N N . ASP A 1 89 ? 6.034 1.657 -20.800 1.00 93.81 89 ASP A N 1
ATOM 704 C CA . ASP A 1 89 ? 4.839 2.504 -20.877 1.00 93.81 89 ASP A CA 1
ATOM 705 C C . ASP A 1 89 ? 4.763 3.464 -19.687 1.00 93.81 89 ASP A C 1
ATOM 707 O O . ASP A 1 89 ? 4.503 4.646 -19.866 1.00 93.81 89 ASP A O 1
ATOM 711 N N . GLU A 1 90 ? 5.022 2.954 -18.481 1.00 94.62 90 GLU A N 1
ATOM 712 C CA . GLU A 1 90 ? 5.013 3.733 -17.240 1.00 94.62 90 GLU A CA 1
ATOM 713 C C . GLU A 1 90 ? 6.289 3.421 -16.451 1.00 94.62 90 GLU A C 1
ATOM 715 O O . GLU A 1 90 ? 6.612 2.246 -16.231 1.00 94.62 90 GLU A O 1
ATOM 720 N N . ILE A 1 91 ? 7.025 4.452 -16.025 1.00 94.69 91 ILE A N 1
ATOM 721 C CA . ILE A 1 91 ? 8.261 4.296 -15.247 1.00 94.69 91 ILE A CA 1
ATOM 722 C C . ILE A 1 91 ? 8.144 5.052 -13.936 1.00 94.69 91 ILE A C 1
ATOM 724 O O . ILE A 1 91 ? 7.992 6.276 -13.893 1.00 94.69 91 ILE A O 1
ATOM 728 N N . TYR A 1 92 ? 8.340 4.314 -12.856 1.00 94.94 92 TYR A N 1
ATOM 729 C CA . TYR A 1 92 ? 8.328 4.815 -11.503 1.00 94.94 92 TYR A CA 1
ATOM 730 C C . TYR A 1 92 ? 9.695 4.640 -10.848 1.00 94.94 92 TYR A C 1
ATOM 732 O O . TYR A 1 92 ? 10.367 3.619 -10.996 1.00 94.94 92 TYR A O 1
ATOM 740 N N . GLU A 1 93 ? 10.095 5.641 -10.082 1.00 93.94 93 GLU A N 1
ATOM 741 C CA . GLU A 1 93 ? 11.309 5.638 -9.271 1.00 93.94 93 GLU A CA 1
ATOM 742 C C . GLU A 1 93 ? 10.949 5.722 -7.791 1.00 93.94 93 GLU A C 1
ATOM 744 O O . GLU A 1 93 ? 9.823 6.068 -7.429 1.00 93.94 93 GLU A O 1
ATOM 749 N N . THR A 1 94 ? 11.896 5.394 -6.914 1.00 94.50 94 THR A N 1
ATOM 750 C CA . THR A 1 94 ? 11.697 5.490 -5.465 1.00 94.50 94 THR A CA 1
ATOM 751 C C . THR A 1 94 ? 11.141 6.863 -5.082 1.00 94.50 94 THR A C 1
ATOM 753 O O . THR A 1 94 ? 11.768 7.889 -5.348 1.00 94.50 94 THR A O 1
ATOM 756 N N . ALA A 1 95 ? 9.984 6.895 -4.414 1.00 92.81 95 ALA A N 1
ATOM 757 C CA . ALA A 1 95 ? 9.320 8.153 -4.097 1.00 92.81 95 ALA A CA 1
ATOM 758 C C . ALA A 1 95 ? 10.202 9.047 -3.220 1.00 92.81 95 ALA A C 1
ATOM 760 O O . ALA A 1 95 ? 10.816 8.585 -2.251 1.00 92.81 95 ALA A O 1
ATOM 761 N N . ASN A 1 96 ? 10.216 10.346 -3.508 1.00 89.44 96 ASN A N 1
ATOM 762 C CA . ASN A 1 96 ? 10.903 11.356 -2.711 1.00 89.44 96 ASN A CA 1
ATOM 763 C C . ASN A 1 96 ? 9.891 12.192 -1.918 1.00 89.44 96 ASN A C 1
ATOM 765 O O . ASN A 1 96 ? 9.713 13.387 -2.140 1.00 89.44 96 ASN A O 1
ATOM 769 N N . LEU A 1 97 ? 9.187 11.519 -1.010 1.00 88.06 97 LEU A N 1
ATOM 770 C CA . LEU A 1 97 ? 8.244 12.119 -0.074 1.00 88.06 97 LEU A CA 1
ATOM 771 C C . LEU A 1 97 ? 8.783 12.033 1.354 1.00 88.06 97 LEU A C 1
ATOM 773 O O . LEU A 1 97 ? 9.519 11.102 1.698 1.00 88.06 97 LEU A O 1
ATOM 777 N N . ASN A 1 98 ? 8.370 12.987 2.187 1.00 88.69 98 ASN A N 1
ATOM 778 C CA . ASN A 1 98 ? 8.576 12.945 3.629 1.00 88.69 98 ASN A CA 1
ATOM 779 C C . ASN A 1 98 ? 7.259 12.576 4.319 1.00 88.69 98 ASN A C 1
ATOM 781 O O . ASN A 1 98 ? 6.426 13.446 4.571 1.00 88.69 98 ASN A O 1
ATOM 785 N N . ILE A 1 99 ? 7.076 11.284 4.586 1.00 90.25 99 ILE A N 1
ATOM 786 C CA . ILE A 1 99 ? 5.909 10.750 5.289 1.00 90.25 99 ILE A CA 1
ATOM 787 C C . ILE A 1 99 ? 6.282 10.493 6.748 1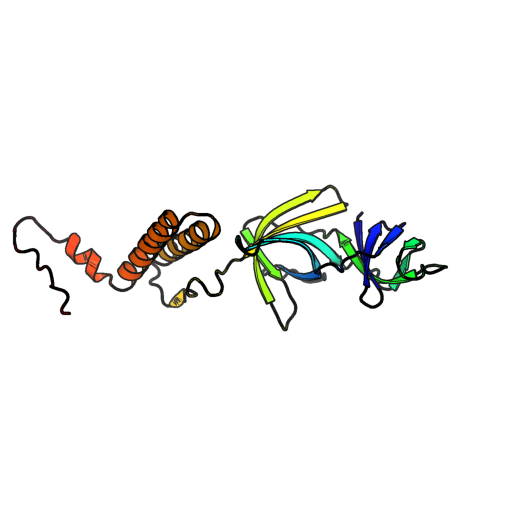.00 90.25 99 ILE A C 1
ATOM 789 O O . ILE A 1 99 ? 7.280 9.833 7.045 1.00 90.25 99 ILE A O 1
ATOM 793 N N . LYS A 1 100 ? 5.454 10.999 7.658 1.00 88.56 100 LYS A N 1
ATOM 794 C CA . LYS A 1 100 ? 5.559 10.831 9.105 1.00 88.56 100 LYS A CA 1
ATOM 795 C C . LYS A 1 100 ? 4.568 9.778 9.595 1.00 88.56 100 LYS A C 1
ATOM 797 O O . LYS A 1 100 ? 3.471 9.640 9.055 1.00 88.56 100 LYS A O 1
ATOM 802 N N . ALA A 1 101 ? 4.940 9.081 10.665 1.00 88.44 101 ALA A N 1
ATOM 803 C CA . ALA A 1 101 ? 4.008 8.228 11.394 1.00 88.44 101 ALA 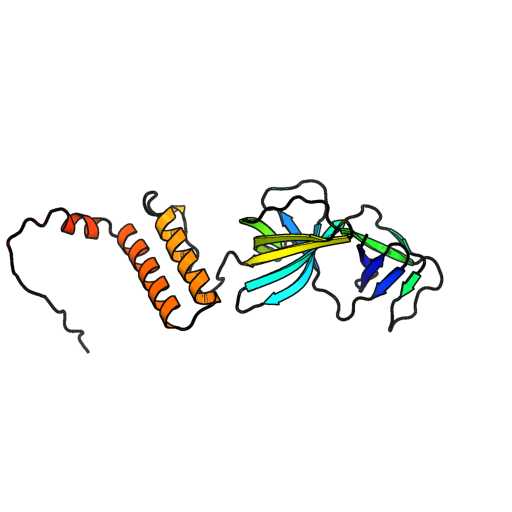A CA 1
ATOM 804 C C . ALA A 1 101 ? 2.790 9.041 11.871 1.00 88.44 101 ALA A C 1
ATOM 806 O O . ALA A 1 101 ? 2.911 10.217 12.218 1.00 88.44 101 ALA A O 1
ATOM 807 N N . GLY A 1 102 ? 1.617 8.414 11.854 1.00 83.88 102 GLY A N 1
ATOM 808 C CA . GLY A 1 102 ? 0.330 9.031 12.165 1.00 83.88 102 GLY A CA 1
ATOM 809 C C . GLY A 1 102 ? -0.343 9.741 10.988 1.00 83.88 102 GLY A C 1
ATOM 810 O O . GLY A 1 102 ? -1.521 10.068 11.094 1.00 83.88 102 GLY A O 1
ATOM 811 N N . GLN A 1 103 ? 0.345 9.960 9.860 1.00 89.06 103 GLN A N 1
ATOM 812 C CA . GLN A 1 103 ? -0.299 10.541 8.680 1.00 89.06 103 GLN A CA 1
ATOM 813 C C . GLN A 1 103 ? -1.289 9.573 8.033 1.00 89.06 103 GLN A C 1
ATOM 815 O O . GLN A 1 103 ? -1.102 8.355 8.044 1.00 89.06 103 GLN A O 1
ATOM 820 N N . GLU A 1 104 ? -2.329 10.145 7.435 1.00 90.56 104 GLU A N 1
ATOM 821 C CA . GLU A 1 104 ? -3.346 9.406 6.701 1.00 90.56 104 GLU A CA 1
ATOM 822 C C . GLU A 1 104 ? -3.032 9.351 5.215 1.00 90.56 104 GLU A C 1
ATOM 824 O O . GLU A 1 104 ? -2.664 10.353 4.588 1.00 90.56 104 GLU A O 1
ATOM 829 N N . VAL A 1 105 ? -3.222 8.164 4.657 1.00 91.81 105 VAL A N 1
ATOM 830 C CA . VAL A 1 105 ? -3.022 7.876 3.244 1.00 91.81 105 VAL A CA 1
ATOM 831 C C . VAL A 1 105 ? -4.239 7.156 2.694 1.00 91.81 105 VAL A C 1
ATOM 833 O O . VAL A 1 105 ? -4.943 6.439 3.412 1.00 91.81 105 VAL A O 1
ATOM 836 N N . ILE A 1 106 ? -4.462 7.335 1.404 1.00 91.62 106 ILE A N 1
ATOM 837 C CA . ILE A 1 106 ? -5.498 6.651 0.649 1.00 91.62 106 ILE A CA 1
ATOM 838 C C . ILE A 1 106 ? -4.801 5.728 -0.344 1.00 91.62 106 ILE A C 1
ATOM 840 O O . ILE A 1 106 ? -3.848 6.126 -1.020 1.00 91.62 106 ILE A O 1
ATOM 844 N N . LEU A 1 107 ? -5.271 4.483 -0.400 1.00 93.12 107 LEU A N 1
ATOM 845 C CA . LEU A 1 107 ? -4.883 3.508 -1.411 1.00 93.12 107 LEU A CA 1
ATOM 846 C C . LEU A 1 107 ? -6.071 3.210 -2.318 1.00 93.12 107 LEU A C 1
ATOM 848 O O . LEU A 1 107 ? -7.166 2.941 -1.812 1.00 93.12 107 LEU A O 1
ATOM 852 N N . GLY A 1 108 ? -5.827 3.179 -3.625 1.00 90.31 108 GLY A N 1
ATOM 853 C CA . GLY A 1 108 ? -6.832 2.854 -4.636 1.00 90.31 108 GLY A CA 1
ATOM 854 C C . GLY A 1 108 ? -7.154 4.014 -5.575 1.00 90.31 108 GLY A C 1
ATOM 855 O O . GLY A 1 108 ? -6.578 5.095 -5.476 1.00 90.31 108 GLY A O 1
ATOM 856 N N . ASP A 1 109 ? -8.046 3.766 -6.527 1.00 84.56 109 ASP A N 1
ATOM 857 C CA . ASP A 1 109 ? -8.451 4.725 -7.560 1.00 84.56 109 ASP A CA 1
ATOM 858 C C . ASP A 1 109 ? -9.799 5.385 -7.225 1.00 84.56 109 ASP A C 1
ATOM 860 O O . ASP A 1 109 ? -10.322 5.227 -6.133 1.00 84.56 109 ASP A O 1
ATOM 864 N N . ASN A 1 110 ? -10.394 6.150 -8.140 1.00 79.44 110 ASN A N 1
ATOM 865 C CA . ASN A 1 110 ? -11.667 6.837 -7.876 1.00 79.44 110 ASN A CA 1
ATOM 866 C C . ASN A 1 110 ? -12.876 5.899 -7.692 1.00 79.44 110 ASN A C 1
ATOM 868 O O . ASN A 1 110 ? -13.934 6.365 -7.276 1.00 79.44 110 ASN A O 1
ATOM 872 N N . LEU A 1 111 ? -12.754 4.614 -8.029 1.00 84.88 111 LEU A N 1
ATOM 873 C CA . LEU A 1 111 ? -13.845 3.643 -7.945 1.00 84.88 111 LEU A CA 1
ATOM 874 C C . LEU A 1 111 ? -13.773 2.807 -6.664 1.00 84.88 111 LEU A C 1
ATOM 876 O O . LEU A 1 111 ? -14.814 2.397 -6.151 1.00 84.88 111 LEU A O 1
ATOM 880 N N . ALA A 1 112 ? -12.573 2.564 -6.134 1.00 85.50 112 ALA A N 1
ATOM 881 C CA . ALA A 1 112 ? -12.382 1.814 -4.899 1.00 85.50 112 ALA A CA 1
ATOM 882 C C . ALA A 1 112 ? -11.201 2.362 -4.090 1.00 85.50 112 ALA A C 1
ATOM 884 O O . ALA A 1 112 ? -10.044 2.176 -4.466 1.00 85.50 112 ALA A O 1
ATOM 885 N N . GLN A 1 113 ? -11.498 2.985 -2.944 1.00 88.56 113 GLN A N 1
ATOM 886 C CA . GLN A 1 113 ? -10.501 3.573 -2.046 1.00 88.56 113 GLN A CA 1
ATOM 887 C C . GLN A 1 113 ? -10.570 2.981 -0.646 1.00 88.56 113 GLN A C 1
ATOM 889 O O . GLN A 1 113 ? -11.635 2.628 -0.143 1.00 88.56 113 GLN A O 1
ATOM 894 N N . THR A 1 114 ? -9.414 2.917 0.007 1.00 87.25 114 THR A N 1
ATOM 895 C CA . THR A 1 114 ? -9.292 2.530 1.414 1.00 87.25 114 THR A CA 1
ATOM 896 C C . THR A 1 114 ? -8.383 3.505 2.153 1.00 87.25 114 THR A C 1
ATOM 898 O O . THR A 1 114 ? -7.348 3.916 1.629 1.00 87.25 114 THR A O 1
ATOM 901 N N . CYS A 1 115 ? -8.765 3.864 3.380 1.00 87.88 115 CYS A N 1
ATOM 902 C CA . CYS A 1 115 ? -8.021 4.800 4.221 1.00 87.88 115 CYS A CA 1
ATOM 903 C C . CYS A 1 115 ? -7.127 4.061 5.220 1.00 87.88 115 CYS A C 1
ATOM 905 O O . CYS A 1 115 ? -7.567 3.146 5.927 1.00 87.88 115 CYS A O 1
ATOM 907 N N . TRP A 1 116 ? -5.877 4.502 5.316 1.00 91.12 116 TRP A N 1
ATOM 908 C CA . TRP A 1 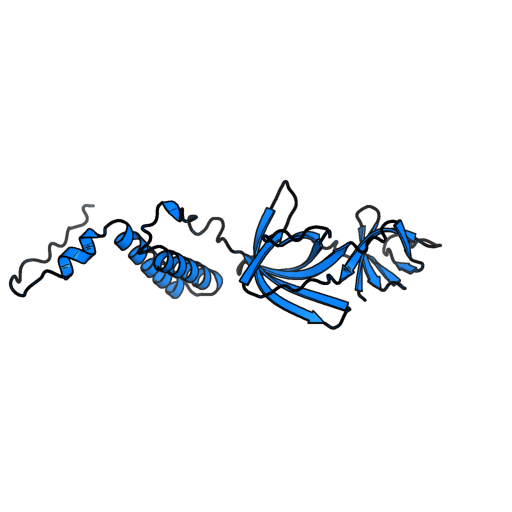116 ? -4.856 3.893 6.161 1.00 91.12 116 TRP A CA 1
ATOM 909 C C . TRP A 1 116 ? -4.088 4.945 6.948 1.00 91.12 116 TRP A C 1
ATOM 911 O O . TRP A 1 116 ? -3.925 6.083 6.512 1.00 91.12 116 TRP A O 1
ATOM 921 N N . THR A 1 117 ? -3.565 4.538 8.098 1.00 91.38 117 THR A N 1
ATOM 922 C CA . THR A 1 117 ? -2.643 5.338 8.901 1.00 91.38 117 THR A CA 1
ATOM 923 C C . THR A 1 117 ? -1.234 4.784 8.758 1.00 91.38 117 THR A C 1
ATOM 925 O O . THR A 1 117 ? -1.012 3.575 8.860 1.00 91.38 117 THR A O 1
ATOM 928 N N . VAL A 1 118 ? -0.267 5.669 8.541 1.00 93.50 118 VAL A N 1
ATOM 929 C CA . VAL A 1 118 ? 1.151 5.316 8.481 1.00 93.50 118 VAL A CA 1
ATOM 930 C C . VAL A 1 118 ? 1.640 4.993 9.887 1.00 93.50 118 VAL A C 1
ATOM 932 O O . VAL A 1 118 ? 1.637 5.849 10.766 1.00 93.50 118 VAL A O 1
ATOM 935 N N . VAL A 1 119 ? 2.090 3.762 10.100 1.00 93.12 119 VAL A N 1
ATOM 936 C CA . VAL A 1 119 ? 2.698 3.322 11.364 1.00 93.12 119 VAL A CA 1
ATOM 937 C C . VAL A 1 119 ? 4.203 3.552 11.337 1.00 93.12 119 VAL A C 1
ATOM 939 O O . VAL A 1 119 ? 4.783 4.017 12.313 1.00 93.12 119 VAL A O 1
ATOM 942 N N . LEU A 1 120 ? 4.834 3.237 10.205 1.00 94.06 120 LEU A N 1
ATOM 943 C CA . LEU A 1 120 ? 6.280 3.304 10.035 1.00 94.06 120 LEU A CA 1
ATOM 944 C C . LEU A 1 120 ? 6.618 3.747 8.612 1.00 94.06 120 LEU A C 1
ATOM 946 O O . LEU A 1 120 ? 5.952 3.341 7.660 1.00 94.06 120 LEU A O 1
ATOM 950 N N . ALA A 1 121 ? 7.670 4.548 8.475 1.00 94.50 121 ALA A N 1
ATOM 951 C CA . ALA A 1 121 ? 8.227 4.953 7.194 1.00 94.50 121 ALA A CA 1
ATOM 952 C C . ALA A 1 121 ? 9.755 4.810 7.258 1.00 94.50 121 ALA A C 1
ATOM 954 O O . ALA A 1 121 ? 10.405 5.458 8.077 1.00 94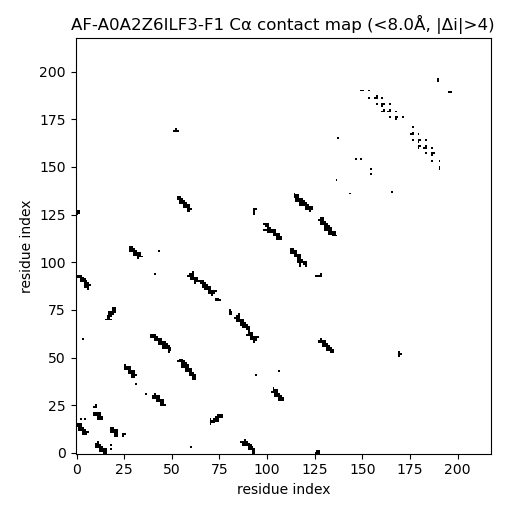.50 121 ALA A O 1
ATOM 955 N N . GLU A 1 122 ? 10.328 3.953 6.414 1.00 94.06 122 GLU A N 1
ATOM 956 C CA . GLU A 1 122 ? 11.749 3.592 6.442 1.00 94.06 122 GLU A CA 1
ATOM 957 C C . GLU A 1 122 ? 12.370 3.786 5.066 1.00 94.06 122 GLU A C 1
ATOM 959 O O . GLU A 1 122 ? 11.873 3.272 4.064 1.00 94.06 122 GLU A O 1
ATOM 964 N N . ARG A 1 123 ? 13.502 4.482 4.999 1.00 90.88 123 ARG A N 1
ATOM 965 C CA . ARG A 1 123 ? 14.215 4.690 3.741 1.00 90.88 123 ARG A CA 1
ATOM 966 C C . ARG A 1 123 ? 15.533 3.927 3.748 1.00 90.88 123 ARG A C 1
ATOM 968 O O . ARG A 1 123 ? 16.371 4.132 4.623 1.00 90.88 123 ARG A O 1
ATOM 975 N N . ARG A 1 124 ? 15.739 3.077 2.741 1.00 87.44 124 ARG A N 1
ATOM 976 C CA . ARG A 1 124 ? 17.007 2.379 2.501 1.00 87.44 124 ARG A CA 1
ATOM 977 C C . ARG A 1 124 ? 17.777 3.123 1.411 1.00 87.44 124 ARG A C 1
ATOM 979 O O . ARG A 1 124 ? 17.619 2.853 0.222 1.00 87.44 124 ARG A O 1
ATOM 986 N N . GLY A 1 125 ? 18.596 4.089 1.825 1.00 82.88 125 GLY A N 1
ATOM 987 C CA . GLY A 1 125 ? 19.384 4.910 0.901 1.00 82.88 125 GLY A CA 1
ATOM 988 C C . GLY A 1 125 ? 18.507 5.674 -0.100 1.00 82.88 125 GLY A C 1
ATOM 989 O O . GLY A 1 125 ? 17.483 6.241 0.270 1.00 82.88 125 GLY A O 1
ATOM 990 N N . ARG A 1 126 ? 18.902 5.699 -1.378 1.00 80.19 126 ARG A N 1
ATOM 991 C CA . ARG A 1 126 ? 18.078 6.267 -2.467 1.00 80.19 126 ARG A CA 1
ATOM 992 C C . ARG A 1 126 ? 17.275 5.213 -3.230 1.00 80.19 126 ARG A C 1
ATOM 994 O O . ARG A 1 126 ? 16.623 5.559 -4.206 1.00 80.19 126 ARG A O 1
ATOM 1001 N N . ASP A 1 127 ? 17.362 3.952 -2.820 1.00 81.88 127 ASP A N 1
ATOM 1002 C CA . ASP A 1 127 ? 16.910 2.830 -3.641 1.00 81.88 127 ASP A CA 1
ATOM 1003 C C . ASP A 1 127 ? 15.529 2.323 -3.242 1.00 81.88 127 ASP A C 1
ATOM 1005 O O . ASP A 1 127 ? 14.798 1.842 -4.096 1.00 81.88 127 ASP A O 1
ATOM 1009 N N . ALA A 1 128 ? 15.133 2.465 -1.975 1.00 87.88 128 ALA A N 1
ATOM 1010 C CA . ALA A 1 128 ? 13.817 2.019 -1.539 1.00 87.88 128 ALA A CA 1
ATOM 1011 C C . ALA A 1 128 ? 13.235 2.900 -0.431 1.00 87.88 128 ALA A C 1
ATOM 1013 O O . ALA A 1 128 ? 13.944 3.339 0.482 1.00 87.88 128 ALA A O 1
ATOM 1014 N N . TYR A 1 129 ? 11.921 3.115 -0.500 1.00 94.75 129 TYR A N 1
ATOM 1015 C CA . TYR A 1 129 ? 11.136 3.771 0.536 1.00 94.75 129 TYR A CA 1
ATOM 1016 C C . TYR A 1 129 ? 10.003 2.842 0.962 1.00 94.75 129 TYR A C 1
ATOM 1018 O O . TYR A 1 129 ? 9.053 2.641 0.212 1.00 94.75 129 TYR A O 1
ATOM 1026 N N . TYR A 1 130 ? 10.129 2.254 2.147 1.00 95.69 130 TYR A N 1
ATOM 1027 C CA . TYR A 1 130 ? 9.146 1.346 2.717 1.00 95.69 130 TYR A CA 1
ATOM 1028 C C . TYR A 1 130 ? 8.176 2.106 3.607 1.00 95.69 130 TYR A C 1
ATOM 1030 O O . TYR A 1 130 ? 8.586 2.936 4.422 1.00 95.69 130 TYR A O 1
ATOM 1038 N N . ILE A 1 131 ? 6.898 1.773 3.493 1.00 96.06 131 ILE A N 1
ATOM 1039 C CA . ILE A 1 131 ? 5.867 2.245 4.410 1.00 96.06 131 ILE A CA 1
ATOM 1040 C C . ILE A 1 131 ? 5.105 1.053 4.979 1.00 96.06 131 ILE A C 1
ATOM 1042 O O . ILE A 1 131 ? 4.798 0.093 4.269 1.00 96.06 131 ILE A O 1
ATOM 1046 N N . THR A 1 132 ? 4.801 1.135 6.270 1.00 96.56 132 THR A N 1
ATOM 1047 C CA . THR A 1 132 ? 3.908 0.212 6.968 1.00 96.56 132 THR A CA 1
ATOM 1048 C C . THR A 1 132 ? 2.643 0.965 7.328 1.00 96.56 132 THR A C 1
ATOM 1050 O O . THR A 1 132 ? 2.688 2.013 7.977 1.00 96.56 132 THR A O 1
ATOM 1053 N N . LEU A 1 133 ? 1.516 0.417 6.908 1.00 95.06 133 LEU A N 1
ATOM 1054 C CA . LEU A 1 133 ? 0.193 0.999 7.008 1.00 95.06 133 LEU A CA 1
ATOM 1055 C C . LEU A 1 133 ? -0.677 0.124 7.901 1.00 95.06 133 LEU A C 1
ATOM 1057 O O . LEU A 1 133 ? -0.634 -1.102 7.807 1.00 95.06 133 LEU A O 1
ATOM 1061 N N . LYS A 1 134 ? -1.506 0.752 8.729 1.00 90.00 134 LYS A N 1
ATOM 1062 C CA . LYS A 1 134 ? -2.549 0.082 9.508 1.00 90.00 134 LYS A CA 1
ATOM 1063 C C . LYS A 1 134 ? -3.901 0.651 9.119 1.00 90.00 134 LYS A C 1
ATOM 1065 O O . LYS A 1 134 ? -4.046 1.863 8.961 1.00 90.00 134 LYS A O 1
ATOM 1070 N N . SER A 1 135 ? -4.876 -0.228 8.916 1.00 82.81 135 SER A N 1
ATOM 1071 C CA . SER A 1 135 ? -6.227 0.207 8.570 1.00 82.81 135 SER A CA 1
ATOM 1072 C C . SER A 1 135 ? -6.813 1.028 9.717 1.00 82.81 135 SER A C 1
ATOM 1074 O O . SER A 1 135 ? -6.717 0.632 10.880 1.00 82.81 135 SER A O 1
ATOM 1076 N N . LYS A 1 136 ? -7.411 2.176 9.384 1.00 67.19 136 LYS A N 1
ATOM 1077 C CA . LYS A 1 136 ? -8.025 3.073 10.370 1.00 67.19 136 LYS A CA 1
ATOM 1078 C C . LYS A 1 136 ? -9.367 2.532 10.875 1.00 67.19 136 LYS A C 1
ATOM 1080 O O . LYS A 1 136 ? -9.782 2.835 11.988 1.00 67.19 136 LYS A O 1
ATOM 1085 N N . THR A 1 137 ? -10.041 1.721 10.062 1.00 55.66 137 THR A N 1
ATOM 1086 C CA . THR A 1 137 ? -11.387 1.224 10.334 1.00 55.66 137 THR A CA 1
ATOM 1087 C C . THR A 1 137 ? -11.399 -0.289 10.486 1.00 55.66 137 THR A C 1
ATOM 1089 O O . THR A 1 137 ? -10.974 -1.061 9.620 1.00 55.66 137 THR A O 1
ATOM 1092 N N . PHE A 1 138 ? -12.003 -0.741 11.583 1.00 54.22 138 PHE A N 1
ATOM 1093 C CA . PHE A 1 138 ? -12.529 -2.093 11.677 1.00 54.22 138 PHE A CA 1
ATOM 1094 C C . PHE A 1 138 ? -13.807 -2.183 10.824 1.00 54.22 138 PHE A C 1
ATOM 1096 O O . PHE A 1 138 ? -14.891 -2.376 11.362 1.00 54.22 138 PHE A O 1
ATOM 1103 N N . LEU A 1 139 ? -13.696 -2.004 9.494 1.00 49.38 139 LEU A N 1
ATOM 1104 C CA . LEU A 1 139 ? -14.794 -2.253 8.551 1.00 49.38 139 LEU A CA 1
ATOM 1105 C C . LEU A 1 139 ? -15.472 -3.576 8.940 1.00 49.38 139 LEU A C 1
ATOM 1107 O O . LEU A 1 139 ? -14.831 -4.634 8.894 1.00 49.38 139 LEU A O 1
ATOM 1111 N N . GLY A 1 140 ? -16.714 -3.462 9.421 1.00 48.78 140 GLY A N 1
ATOM 1112 C CA . GLY A 1 140 ? -17.599 -4.563 9.799 1.00 48.78 140 GLY A CA 1
ATOM 1113 C C . GLY A 1 140 ? -17.533 -5.096 11.238 1.00 48.78 140 GLY A C 1
ATOM 1114 O O . GLY A 1 140 ? -18.375 -5.921 11.569 1.00 48.78 140 GLY A O 1
ATOM 1115 N N . VAL A 1 141 ? -16.597 -4.673 12.101 1.00 56.72 141 VAL A N 1
ATOM 1116 C CA . VAL A 1 141 ? -16.520 -5.193 13.495 1.00 56.72 141 VAL A CA 1
ATOM 1117 C C . VAL A 1 141 ? -16.960 -4.166 14.528 1.00 56.72 141 VAL A C 1
ATOM 1119 O O . VAL A 1 141 ? -17.551 -4.538 15.538 1.00 56.72 141 VAL A O 1
ATOM 1122 N N . LEU A 1 142 ? -16.715 -2.879 14.275 1.00 66.25 142 LEU A N 1
ATOM 1123 C CA . LEU A 1 142 ? -17.190 -1.793 15.126 1.00 66.25 142 LEU A CA 1
ATOM 1124 C C . LEU A 1 142 ? -17.952 -0.764 14.288 1.00 66.25 142 LEU A C 1
ATOM 1126 O O . LEU A 1 142 ? -17.547 -0.499 13.154 1.00 66.25 142 LEU A O 1
ATOM 1130 N N . PRO A 1 143 ? -19.044 -0.188 14.822 1.00 65.12 143 PRO A N 1
ATOM 1131 C CA . PRO A 1 143 ? -19.785 0.858 14.132 1.00 65.12 143 PRO A CA 1
ATOM 1132 C C . PRO A 1 143 ? -18.921 2.113 13.971 1.00 65.12 143 PRO A C 1
ATOM 1134 O O . PRO A 1 143 ? -18.144 2.466 14.862 1.00 65.12 143 PRO A O 1
ATOM 1137 N N . GLU A 1 144 ? -19.078 2.801 12.841 1.00 70.56 144 GLU A N 1
ATOM 1138 C CA . GLU A 1 144 ? -18.467 4.113 12.640 1.00 70.56 144 GLU A CA 1
ATOM 1139 C C . GLU A 1 144 ? -19.132 5.140 13.561 1.00 70.56 144 GLU A C 1
ATOM 1141 O O . GLU A 1 144 ? -20.358 5.222 13.657 1.00 70.56 144 GLU A O 1
ATOM 1146 N N . LEU A 1 145 ? -18.312 5.918 14.267 1.00 74.75 145 LEU A N 1
ATOM 1147 C CA . LEU A 1 145 ? -18.802 6.945 15.174 1.00 74.75 145 LEU A CA 1
ATOM 1148 C C . LEU A 1 145 ? -19.103 8.238 14.418 1.00 74.75 145 LEU A C 1
ATOM 1150 O O . LEU A 1 145 ? -18.209 8.868 13.850 1.00 74.75 145 LEU A O 1
ATOM 1154 N N . LEU A 1 146 ? -20.352 8.688 14.505 1.00 79.81 146 LEU A N 1
ATOM 1155 C CA . LEU A 1 146 ? -20.756 10.021 14.074 1.00 79.81 146 LEU A CA 1
ATOM 1156 C C . LEU A 1 146 ? -20.284 11.040 15.115 1.00 79.81 146 LEU A C 1
ATOM 1158 O O . LEU A 1 146 ? -20.983 11.321 16.086 1.00 79.81 146 LEU A O 1
ATOM 1162 N N . SER A 1 147 ? -19.074 11.574 14.927 1.00 77.81 147 SER A N 1
ATOM 1163 C CA . SER A 1 147 ? -18.439 12.484 15.896 1.00 77.81 147 SER A CA 1
ATOM 1164 C C . SER A 1 147 ? -19.308 13.692 16.250 1.00 77.81 147 SER A C 1
ATOM 1166 O O . SER A 1 147 ? -19.235 14.174 17.379 1.00 77.81 147 SER A O 1
ATOM 1168 N N . GLU A 1 148 ? -20.153 14.151 15.324 1.00 81.00 148 GLU A N 1
ATOM 1169 C CA . GLU A 1 148 ? -21.030 15.300 15.557 1.00 81.00 148 GLU A CA 1
ATOM 1170 C C . GLU A 1 148 ? -22.175 15.028 16.532 1.00 81.00 148 GLU A C 1
ATOM 1172 O O . GLU A 1 148 ? -22.560 15.928 17.274 1.00 81.00 148 GLU A O 1
ATOM 1177 N N . GLU A 1 149 ? -22.627 13.780 16.626 1.00 83.69 149 GLU A N 1
ATOM 1178 C CA . GLU A 1 149 ? -23.681 13.358 17.557 1.00 83.69 149 GLU A CA 1
ATOM 1179 C C . GLU A 1 149 ? -23.146 13.125 18.980 1.00 83.69 149 GLU A C 1
ATOM 1181 O O . GLU A 1 149 ? -23.907 12.997 19.940 1.00 83.69 149 GLU A O 1
ATOM 1186 N N . ILE A 1 150 ? -21.821 13.068 19.146 1.00 84.69 150 ILE A N 1
ATOM 1187 C CA . ILE A 1 150 ? -21.198 12.833 20.446 1.00 84.69 150 ILE A CA 1
ATOM 1188 C C . ILE A 1 150 ? -21.053 14.169 21.192 1.00 84.69 150 ILE A C 1
ATOM 1190 O O . ILE A 1 150 ? -20.465 15.112 20.646 1.00 84.69 150 ILE A O 1
ATOM 1194 N N . PRO A 1 151 ? -21.491 14.261 22.465 1.00 86.56 151 PRO A N 1
ATOM 1195 C CA . PRO A 1 151 ? -21.267 15.441 23.291 1.00 86.56 151 PRO A CA 1
ATOM 1196 C C . PRO A 1 151 ? -19.779 15.825 23.333 1.00 86.56 151 PRO A C 1
ATOM 1198 O O . PRO A 1 151 ? -18.939 14.956 23.587 1.00 86.56 151 PRO A O 1
ATOM 1201 N N . PRO A 1 152 ? -19.419 17.108 23.133 1.00 84.81 152 PRO A N 1
ATOM 1202 C CA . PRO A 1 152 ? -18.027 17.529 22.948 1.00 84.81 152 PRO A CA 1
ATOM 1203 C C . PRO A 1 152 ? -17.113 17.127 24.113 1.00 84.81 152 PRO A C 1
ATOM 1205 O O . PRO A 1 152 ? -15.974 16.731 23.886 1.00 84.81 152 PRO A O 1
ATOM 1208 N N . ASN A 1 153 ? -17.638 17.116 25.342 1.00 86.25 153 ASN A N 1
ATOM 1209 C CA . ASN A 1 153 ? -16.898 16.726 26.546 1.00 86.25 153 ASN A CA 1
ATOM 1210 C C . ASN A 1 153 ? -16.504 15.239 26.589 1.00 86.25 153 ASN A C 1
ATOM 1212 O O . ASN A 1 153 ? -15.658 14.865 27.392 1.00 86.25 153 ASN A O 1
ATOM 1216 N N . ASN A 1 154 ? -17.128 14.388 25.771 1.00 86.81 154 ASN A N 1
ATOM 1217 C CA . ASN A 1 154 ? -16.939 12.936 25.786 1.00 86.81 154 ASN A CA 1
ATOM 1218 C C . ASN A 1 154 ? -16.288 12.398 24.503 1.00 86.81 154 ASN A C 1
ATOM 1220 O O . ASN A 1 154 ? -15.948 11.217 24.459 1.00 86.81 154 ASN A O 1
ATOM 1224 N N . ARG A 1 155 ? -16.114 13.240 23.470 1.00 85.94 155 ARG A N 1
ATOM 1225 C CA . ARG A 1 155 ? -15.599 12.838 22.148 1.00 85.94 155 ARG A CA 1
ATOM 1226 C C . ARG A 1 155 ? -14.252 12.127 22.249 1.00 85.94 155 ARG A C 1
ATOM 1228 O O . ARG A 1 155 ? -14.140 10.991 21.802 1.00 85.94 155 ARG A O 1
ATOM 1235 N N . GLU A 1 156 ? -13.265 12.765 22.871 1.00 86.06 156 GLU A N 1
ATOM 1236 C CA . GLU A 1 156 ? -11.901 12.227 23.000 1.00 86.06 156 GLU A CA 1
ATOM 1237 C C . GLU A 1 156 ? -11.861 10.890 23.751 1.00 86.06 156 GLU A C 1
ATOM 1239 O O . GLU A 1 156 ? -11.210 9.942 23.309 1.00 86.06 156 GLU A O 1
ATOM 1244 N N . ASP A 1 157 ? -12.598 10.780 24.858 1.00 85.88 157 ASP A N 1
ATOM 1245 C CA . ASP A 1 157 ? -12.639 9.556 25.662 1.00 85.88 157 ASP A CA 1
ATOM 1246 C C . ASP A 1 157 ? -13.300 8.398 24.907 1.00 85.88 157 ASP A C 1
ATOM 1248 O O . ASP A 1 157 ? -12.801 7.272 24.940 1.00 85.88 157 ASP A O 1
ATOM 1252 N N . ILE A 1 158 ? -14.398 8.667 24.192 1.00 88.19 158 ILE A N 1
ATOM 1253 C CA . ILE A 1 158 ? -15.092 7.661 23.381 1.00 88.19 158 ILE A CA 1
ATOM 1254 C C . ILE A 1 158 ? -14.214 7.213 22.208 1.00 88.19 158 ILE A C 1
ATOM 1256 O O . ILE A 1 158 ? -14.093 6.011 21.969 1.00 88.19 158 ILE A O 1
ATOM 1260 N N . HIS A 1 159 ? -13.559 8.148 21.513 1.00 84.25 159 HIS A N 1
ATOM 1261 C CA . HIS A 1 159 ? -12.622 7.829 20.430 1.00 84.25 159 HIS A CA 1
ATOM 1262 C C . HIS A 1 159 ? -11.459 6.974 20.931 1.00 84.25 159 HIS A C 1
ATOM 1264 O O . HIS A 1 159 ? -11.146 5.939 20.341 1.00 84.25 159 HIS A O 1
ATOM 1270 N N . ARG A 1 160 ? -10.856 7.348 22.064 1.00 85.94 160 ARG A N 1
ATOM 1271 C CA . ARG A 1 160 ? -9.782 6.569 22.691 1.00 85.94 160 ARG A CA 1
ATOM 1272 C C . ARG A 1 160 ? -10.248 5.170 23.084 1.00 85.94 160 ARG A C 1
ATOM 1274 O O . ARG A 1 160 ? -9.547 4.201 22.803 1.00 85.94 160 ARG A O 1
ATOM 1281 N N . ALA A 1 161 ? -11.417 5.054 23.712 1.00 88.56 161 ALA A N 1
ATOM 1282 C CA . ALA A 1 161 ? -11.951 3.767 24.135 1.00 88.56 161 ALA A CA 1
ATOM 1283 C C . ALA A 1 161 ? -12.259 2.856 22.937 1.00 88.56 161 ALA A C 1
ATOM 1285 O O . ALA A 1 161 ? -11.946 1.670 22.982 1.00 88.56 161 ALA A O 1
ATOM 1286 N N . MET A 1 162 ? -12.789 3.402 21.840 1.00 85.56 162 MET A N 1
ATOM 1287 C CA . MET A 1 162 ? -13.003 2.640 20.607 1.00 85.56 162 MET A CA 1
ATOM 1288 C C . MET A 1 162 ? -11.698 2.196 19.950 1.00 85.56 162 MET A C 1
ATOM 1290 O O . MET A 1 162 ? -11.589 1.040 19.544 1.00 85.56 162 MET A O 1
ATOM 1294 N N . ASN A 1 163 ? -10.680 3.058 19.915 1.00 79.38 163 ASN A N 1
ATOM 1295 C CA . ASN A 1 163 ? -9.353 2.680 19.424 1.00 79.38 163 ASN A CA 1
ATOM 1296 C C . ASN A 1 163 ? -8.726 1.556 20.267 1.00 79.38 163 ASN A C 1
ATOM 1298 O O . ASN A 1 163 ? -8.102 0.655 19.712 1.00 79.38 163 ASN A O 1
ATOM 1302 N N . ALA A 1 164 ? -8.955 1.536 21.583 1.00 83.62 164 ALA A N 1
ATOM 1303 C CA . ALA A 1 164 ? -8.499 0.441 22.440 1.00 83.62 164 ALA A CA 1
ATOM 1304 C C . ALA A 1 164 ? -9.183 -0.899 22.105 1.00 83.62 164 ALA A C 1
ATOM 1306 O O . ALA A 1 164 ? -8.537 -1.946 22.153 1.00 83.62 164 ALA A O 1
ATOM 1307 N N . VAL A 1 165 ? -10.467 -0.887 21.714 1.00 83.75 165 VAL A N 1
ATOM 1308 C CA . VAL A 1 165 ? -11.152 -2.099 21.222 1.00 83.75 165 VAL A CA 1
ATOM 1309 C C . VAL A 1 165 ? -10.517 -2.585 19.925 1.00 83.75 165 VAL A C 1
ATOM 1311 O O . VAL A 1 165 ? -10.265 -3.778 19.781 1.00 83.75 165 VAL A O 1
ATOM 1314 N N . VAL A 1 166 ? -10.214 -1.668 19.003 1.00 76.31 166 VAL A N 1
ATOM 1315 C CA . VAL A 1 166 ? -9.516 -1.982 17.747 1.00 76.31 166 VAL A CA 1
ATOM 1316 C C . VAL A 1 166 ? -8.162 -2.637 18.024 1.00 76.31 166 VAL A C 1
ATOM 1318 O O . VAL A 1 166 ? -7.836 -3.671 17.443 1.00 76.31 166 VAL A O 1
ATOM 1321 N N . GLU A 1 167 ? -7.373 -2.076 18.936 1.00 75.88 167 GLU A N 1
ATOM 1322 C CA . GLU A 1 167 ? -6.076 -2.642 19.305 1.00 75.88 167 GLU A CA 1
ATOM 1323 C C . GLU A 1 167 ? -6.216 -4.036 19.923 1.00 75.88 167 GLU A C 1
ATOM 1325 O O . GLU A 1 167 ? -5.557 -4.972 19.461 1.00 75.88 167 GLU A O 1
ATOM 1330 N N . ALA A 1 168 ? -7.123 -4.204 20.890 1.00 79.62 168 ALA A N 1
ATOM 1331 C CA . ALA A 1 168 ? -7.358 -5.485 21.549 1.00 79.62 168 ALA A CA 1
ATOM 1332 C C . ALA A 1 168 ? -7.841 -6.561 20.563 1.00 79.62 168 ALA A C 1
ATOM 1334 O O . ALA A 1 168 ? -7.304 -7.670 20.551 1.00 79.62 168 ALA A O 1
ATOM 1335 N N . ALA A 1 169 ? -8.804 -6.227 19.699 1.00 72.25 169 ALA A N 1
ATOM 1336 C CA . ALA A 1 169 ? -9.370 -7.146 18.713 1.00 72.25 169 ALA A CA 1
ATOM 1337 C C . ALA A 1 169 ? -8.342 -7.619 17.675 1.00 72.25 169 ALA A C 1
ATOM 1339 O O . ALA A 1 169 ? -8.471 -8.719 17.146 1.00 72.25 169 ALA A O 1
ATOM 1340 N N . SER A 1 170 ? -7.318 -6.808 17.387 1.00 63.00 170 SER A N 1
ATOM 1341 C CA . SER A 1 170 ? -6.282 -7.156 16.409 1.00 63.00 170 SER A CA 1
ATOM 1342 C C . SER A 1 170 ? -5.194 -8.101 16.934 1.00 63.00 170 SER A C 1
ATOM 1344 O O . SER A 1 170 ? -4.457 -8.659 16.125 1.00 63.00 170 SER A O 1
ATOM 1346 N N . VAL A 1 171 ? -5.050 -8.272 18.257 1.00 61.25 171 VAL A N 1
ATOM 1347 C CA . VAL A 1 171 ? -3.842 -8.901 18.834 1.00 61.25 171 VAL A CA 1
ATOM 1348 C C . VAL A 1 171 ? -4.123 -9.956 19.916 1.00 61.25 171 VAL A C 1
ATOM 1350 O O . VAL A 1 171 ? -3.220 -10.727 20.232 1.00 61.25 171 VAL A O 1
ATOM 1353 N N . GLN A 1 172 ? -5.314 -10.044 20.518 1.00 56.41 172 GLN A N 1
ATOM 1354 C CA . GLN A 1 172 ? -5.424 -10.690 21.836 1.00 56.41 172 GLN A CA 1
ATOM 1355 C C . GLN A 1 172 ? -6.485 -11.795 21.962 1.00 56.41 172 GLN A C 1
ATOM 1357 O O . GLN A 1 172 ? -7.506 -11.815 21.278 1.00 56.41 172 GLN A O 1
ATOM 1362 N N . ALA A 1 173 ? -6.222 -12.702 22.914 1.00 62.44 173 ALA A N 1
ATOM 1363 C CA . ALA A 1 173 ? -7.158 -13.691 23.447 1.00 62.44 173 ALA A CA 1
ATOM 1364 C C . ALA A 1 173 ? -8.509 -13.047 23.854 1.00 62.44 173 ALA A C 1
ATOM 1366 O O . ALA A 1 173 ? -8.578 -11.832 24.042 1.00 62.44 173 ALA A O 1
ATOM 1367 N N . PRO A 1 174 ? -9.590 -13.826 24.054 1.00 75.44 174 PRO A N 1
ATOM 1368 C CA . PRO A 1 174 ? -10.942 -13.277 24.227 1.00 75.44 174 PRO A CA 1
ATOM 1369 C C . PRO A 1 174 ? -11.093 -12.237 25.353 1.00 75.44 174 PRO A C 1
ATOM 1371 O O . PRO A 1 174 ? -11.901 -11.318 25.243 1.00 75.44 174 PRO A O 1
ATOM 1374 N N . GLN A 1 175 ? -10.311 -12.357 26.429 1.00 84.00 175 GLN A N 1
ATOM 1375 C CA . GLN A 1 175 ? -10.481 -11.564 27.647 1.00 84.00 175 GLN A CA 1
ATOM 1376 C C . GLN A 1 175 ? -10.164 -10.057 27.459 1.00 84.00 175 GLN A C 1
ATOM 1378 O O . GLN A 1 175 ? -11.055 -9.248 27.722 1.00 84.00 175 GLN A O 1
ATOM 1383 N N . PRO A 1 176 ? -8.988 -9.642 26.937 1.00 84.12 176 PRO A N 1
ATOM 1384 C CA . PRO A 1 176 ? -8.714 -8.235 26.620 1.00 84.12 176 PRO A CA 1
ATOM 1385 C C . PRO A 1 176 ? -9.741 -7.560 25.705 1.00 84.12 176 PRO A C 1
ATOM 1387 O O . PRO A 1 176 ? -10.037 -6.380 25.885 1.00 84.12 176 PRO A O 1
ATOM 1390 N N . VAL A 1 177 ? -10.306 -8.297 24.743 1.00 85.75 177 VAL A N 1
ATOM 1391 C CA . VAL A 1 177 ? -11.335 -7.763 23.837 1.00 85.75 177 VAL A CA 1
ATOM 1392 C C . VAL A 1 177 ? -12.613 -7.443 24.610 1.00 85.75 177 VAL A C 1
ATOM 1394 O O . VAL A 1 177 ? -13.162 -6.352 24.466 1.00 85.75 177 VAL A O 1
ATOM 1397 N N . ILE A 1 178 ? -13.061 -8.357 25.478 1.00 87.12 178 ILE A N 1
ATOM 1398 C CA . ILE A 1 178 ? -14.242 -8.153 26.330 1.00 87.12 178 ILE A CA 1
ATOM 1399 C C . ILE A 1 178 ? -14.046 -6.936 27.240 1.00 87.12 178 ILE A C 1
ATOM 1401 O O . ILE A 1 178 ? -14.942 -6.096 27.354 1.00 87.12 178 ILE A O 1
ATOM 1405 N N . ASP A 1 179 ? -12.875 -6.819 27.866 1.00 89.56 179 ASP A N 1
ATOM 1406 C CA . ASP A 1 179 ? -12.579 -5.709 28.768 1.00 89.56 179 ASP A CA 1
ATOM 1407 C C . ASP A 1 179 ? -12.548 -4.362 28.029 1.00 89.56 179 ASP A C 1
ATOM 1409 O O . ASP A 1 179 ? -13.160 -3.398 28.500 1.00 89.56 179 ASP A O 1
ATOM 1413 N N . ALA A 1 180 ? -11.929 -4.302 26.846 1.00 88.88 180 ALA A N 1
ATOM 1414 C CA . ALA A 1 180 ? -11.931 -3.103 26.010 1.00 88.88 180 ALA A CA 1
ATOM 1415 C C . ALA A 1 180 ? -13.357 -2.715 25.573 1.00 88.88 180 ALA A C 1
ATOM 1417 O O . ALA A 1 180 ? -13.748 -1.552 25.699 1.00 88.88 180 ALA A O 1
ATOM 1418 N N . CYS A 1 181 ? -14.171 -3.686 25.137 1.00 88.38 181 CYS A N 1
ATOM 1419 C CA . CYS A 1 181 ? -15.571 -3.457 24.766 1.00 88.38 181 CYS A CA 1
ATOM 1420 C C . CYS A 1 181 ? -16.391 -2.912 25.943 1.00 88.38 181 CYS A C 1
ATOM 1422 O O . CYS A 1 181 ? -17.189 -1.990 25.768 1.00 88.38 181 CYS A O 1
ATOM 1424 N N . ARG A 1 182 ? -16.176 -3.434 27.159 1.00 90.94 182 ARG A N 1
ATOM 1425 C CA . ARG A 1 182 ? -16.852 -2.945 28.370 1.00 90.94 182 ARG A CA 1
ATOM 1426 C C . ARG A 1 182 ? -16.508 -1.484 28.655 1.00 90.94 182 ARG A C 1
ATOM 1428 O O . ARG A 1 182 ? -17.396 -0.707 29.011 1.00 90.94 182 ARG A O 1
ATOM 1435 N N . VAL A 1 183 ? -15.239 -1.104 28.503 1.00 92.12 183 VAL A N 1
ATOM 1436 C CA . VAL A 1 183 ? -14.791 0.283 28.699 1.00 92.12 183 VAL A CA 1
ATOM 1437 C C . VAL A 1 183 ? -15.432 1.204 27.659 1.00 92.12 183 VAL A C 1
ATOM 1439 O O . VAL A 1 183 ? -16.043 2.204 28.037 1.00 92.12 183 VAL A O 1
ATOM 1442 N N . ALA A 1 184 ? -15.386 0.838 26.375 1.00 90.38 184 ALA A N 1
ATOM 1443 C CA . ALA A 1 184 ? -16.004 1.618 25.303 1.00 90.38 184 ALA A CA 1
ATOM 1444 C C . ALA A 1 184 ? -17.515 1.814 25.513 1.00 90.38 184 ALA A C 1
ATOM 1446 O O . ALA A 1 184 ? -17.996 2.948 25.500 1.00 90.38 184 ALA A O 1
ATOM 1447 N N . ALA A 1 185 ? -18.248 0.737 25.815 1.00 90.25 185 ALA A N 1
ATOM 1448 C CA . ALA A 1 185 ? -19.678 0.804 26.111 1.00 90.25 185 ALA A CA 1
ATOM 1449 C C . ALA A 1 185 ? -19.983 1.713 27.314 1.00 90.25 185 ALA A C 1
ATOM 1451 O O . ALA A 1 185 ? -20.943 2.482 27.285 1.00 90.25 185 ALA A O 1
ATOM 1452 N N . THR A 1 186 ? -19.146 1.675 28.355 1.00 90.62 186 THR A N 1
ATOM 1453 C CA . THR A 1 186 ? -19.306 2.533 29.538 1.00 90.62 186 THR A CA 1
ATOM 1454 C C . THR A 1 186 ? -19.200 4.011 29.169 1.00 90.62 186 THR A C 1
ATOM 1456 O O . THR A 1 186 ? -20.069 4.795 29.549 1.00 90.62 186 THR A O 1
ATOM 1459 N N . HIS A 1 187 ? -18.186 4.402 28.392 1.00 90.19 187 HIS A N 1
ATOM 1460 C CA . HIS A 1 187 ? -18.029 5.793 27.960 1.00 90.19 187 HIS A CA 1
ATOM 1461 C C . HIS A 1 187 ? -19.202 6.269 27.093 1.00 90.19 187 HIS A C 1
ATOM 1463 O O . HIS A 1 187 ? -19.707 7.373 27.307 1.00 90.19 187 HIS A O 1
ATOM 1469 N N . MET A 1 188 ? -19.688 5.428 26.176 1.00 87.94 188 MET A N 1
ATOM 1470 C CA . MET A 1 188 ? -20.842 5.757 25.330 1.00 87.94 188 MET A CA 1
ATOM 1471 C C . MET A 1 188 ? -22.129 5.932 26.141 1.00 87.94 188 MET A C 1
ATOM 1473 O O . MET A 1 188 ? -22.848 6.914 25.962 1.00 87.94 188 MET A O 1
ATOM 1477 N N . LEU A 1 189 ? -22.410 5.015 27.073 1.00 88.00 189 LEU A N 1
ATOM 1478 C CA . LEU A 1 189 ? -23.606 5.083 27.915 1.00 88.00 189 LEU A CA 1
ATOM 1479 C C . LEU A 1 189 ? -23.593 6.306 28.836 1.00 88.00 189 LEU A C 1
ATOM 1481 O O . LEU A 1 189 ? -24.631 6.941 29.023 1.00 88.00 189 LEU A O 1
ATOM 1485 N N . LEU A 1 190 ? -22.431 6.665 29.389 1.00 85.94 190 LEU A N 1
ATOM 1486 C CA . LEU A 1 190 ? -22.288 7.865 30.217 1.00 85.94 190 LEU A CA 1
ATOM 1487 C C . LEU A 1 190 ? -22.508 9.152 29.415 1.00 85.94 190 LEU A C 1
ATOM 1489 O O . LEU A 1 190 ? -23.111 10.089 29.937 1.00 85.94 190 LEU A O 1
ATOM 1493 N N . ALA A 1 191 ? -22.055 9.188 28.159 1.00 85.94 191 ALA A N 1
ATOM 1494 C CA . ALA A 1 191 ? -22.288 10.322 27.271 1.00 85.94 191 ALA A CA 1
ATOM 1495 C C . ALA A 1 191 ? -23.765 10.445 26.862 1.00 85.94 191 ALA A C 1
ATOM 1497 O O . ALA A 1 191 ? -24.293 11.553 26.821 1.00 85.94 191 ALA A O 1
ATOM 1498 N N . MET A 1 192 ? -24.447 9.319 26.617 1.00 82.38 192 MET A N 1
ATOM 1499 C CA . MET A 1 192 ? -25.871 9.303 26.262 1.00 82.38 192 MET A CA 1
ATOM 1500 C C . MET A 1 192 ? -26.779 9.649 27.450 1.00 82.38 192 MET A C 1
ATOM 1502 O O . MET A 1 192 ? -27.819 10.283 27.283 1.00 82.38 192 MET A O 1
ATOM 1506 N N . TYR A 1 193 ? -26.376 9.272 28.667 1.00 81.38 193 TYR A N 1
ATOM 1507 C CA . TYR A 1 193 ? -27.156 9.484 29.885 1.00 81.38 193 TYR A CA 1
ATOM 1508 C C . TYR A 1 193 ? -26.362 10.236 30.964 1.00 81.38 193 TYR A C 1
ATOM 1510 O O . TYR A 1 193 ? -26.067 9.681 32.030 1.00 81.38 193 TYR A O 1
ATOM 1518 N N . PRO A 1 194 ? -26.104 11.543 30.777 1.00 67.88 194 PRO A N 1
ATOM 1519 C CA . PRO A 1 194 ? -25.354 12.354 31.740 1.00 67.88 194 PRO A CA 1
ATOM 1520 C C . PRO A 1 194 ? -26.048 12.484 33.110 1.00 67.88 194 PRO A C 1
ATOM 1522 O O . PRO A 1 194 ? -25.453 12.952 34.077 1.00 67.88 194 PRO A O 1
ATOM 1525 N N . GLN A 1 195 ? -27.305 12.052 33.239 1.00 63.31 195 GLN A N 1
ATOM 1526 C CA . GLN A 1 195 ? -28.023 12.014 34.517 1.00 63.31 195 GLN A CA 1
ATOM 1527 C C . GLN A 1 195 ? -27.550 10.873 35.441 1.00 63.31 195 GLN A C 1
ATOM 1529 O O . GLN A 1 195 ? -27.730 10.957 36.657 1.00 63.31 195 GLN A O 1
ATOM 1534 N N . ILE A 1 196 ? -26.911 9.827 34.896 1.00 57.84 196 ILE A N 1
ATOM 1535 C CA . ILE A 1 196 ? -26.381 8.691 35.674 1.00 57.84 196 ILE A CA 1
ATOM 1536 C C . ILE A 1 196 ? -25.230 9.142 36.590 1.00 57.84 196 ILE A C 1
ATOM 1538 O O . ILE A 1 196 ? -25.079 8.629 37.700 1.00 57.84 196 ILE A O 1
ATOM 1542 N N . THR A 1 197 ? -24.451 10.147 36.183 1.00 54.53 197 THR A N 1
ATOM 1543 C CA . THR A 1 197 ? -23.330 10.679 36.976 1.00 54.53 197 THR A CA 1
ATOM 1544 C C . THR A 1 197 ? -23.785 11.661 38.057 1.00 54.53 197 THR A C 1
ATOM 1546 O O . THR A 1 197 ? -23.238 11.6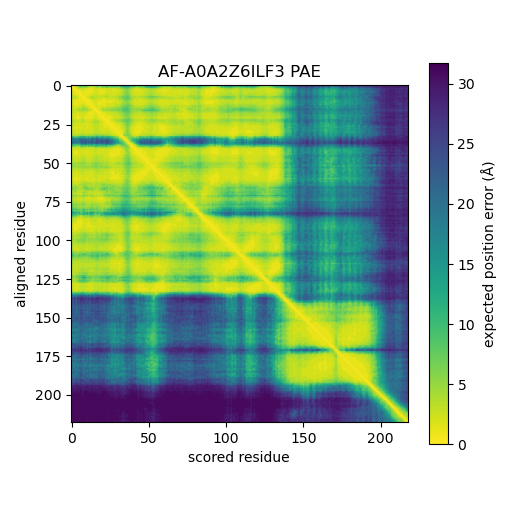52 39.161 1.00 54.53 197 THR A O 1
ATOM 1549 N N . LYS A 1 198 ? -24.840 12.451 37.805 1.00 49.66 198 LYS A N 1
ATOM 1550 C CA . LYS A 1 198 ? -25.367 13.432 38.775 1.00 49.66 198 LYS A CA 1
ATOM 1551 C C . LYS A 1 198 ? -25.916 12.796 40.053 1.00 49.66 198 LYS A C 1
ATOM 1553 O O . LYS A 1 198 ? -25.812 13.397 41.119 1.00 49.66 198 LYS A O 1
ATOM 1558 N N . LYS A 1 199 ? -26.432 11.563 39.989 1.00 46.09 199 LYS A N 1
ATOM 1559 C CA . LYS A 1 199 ? -26.978 10.867 41.169 1.00 46.09 199 LYS A CA 1
ATOM 1560 C C . LYS A 1 199 ? -25.902 10.436 42.180 1.00 46.09 199 LYS A C 1
ATOM 1562 O O . LYS A 1 199 ? -26.225 10.238 43.346 1.00 46.09 199 LYS A O 1
ATOM 1567 N N . ARG A 1 200 ? -24.626 10.329 41.774 1.00 46.88 200 ARG A N 1
ATOM 1568 C CA . ARG A 1 200 ? -23.508 9.988 42.680 1.00 46.88 200 ARG A CA 1
ATOM 1569 C C . ARG A 1 200 ? -22.911 11.190 43.415 1.00 46.88 200 ARG A C 1
ATOM 1571 O O . ARG A 1 200 ? -22.406 11.008 44.514 1.00 46.88 200 ARG A O 1
ATOM 1578 N N . ALA A 1 201 ? -22.998 12.400 42.861 1.00 45.06 201 ALA A N 1
ATOM 1579 C CA . ALA A 1 201 ? -22.442 13.603 43.491 1.00 45.06 201 ALA A CA 1
ATOM 1580 C C . ALA A 1 201 ? -23.337 14.204 44.598 1.00 45.06 201 ALA A C 1
ATOM 1582 O O . ALA A 1 201 ? -22.887 15.073 45.336 1.00 45.06 201 ALA A O 1
ATOM 1583 N N . GLY A 1 202 ? -24.591 13.748 44.723 1.00 42.00 202 GLY A N 1
ATOM 1584 C CA . GLY A 1 202 ? -25.556 14.236 45.719 1.00 42.00 202 GLY A CA 1
ATOM 1585 C C . GLY A 1 202 ? -25.932 13.238 46.820 1.00 42.00 202 GLY A C 1
ATOM 1586 O O . GLY A 1 202 ? -26.786 13.551 47.645 1.00 42.00 202 GLY A O 1
ATOM 1587 N N . ALA A 1 203 ? -25.340 12.040 46.849 1.00 40.53 203 ALA A N 1
ATOM 1588 C CA . ALA A 1 203 ? -25.674 11.027 47.848 1.00 40.53 203 ALA A CA 1
ATOM 1589 C C . ALA A 1 203 ? -24.915 11.286 49.159 1.00 40.53 203 ALA A C 1
ATOM 1591 O O . ALA A 1 203 ? -23.926 10.625 49.474 1.00 40.53 203 ALA A O 1
ATOM 1592 N N . ASN A 1 204 ? -25.398 12.270 49.921 1.00 35.75 204 ASN A N 1
ATOM 1593 C CA . ASN A 1 204 ? -25.128 12.344 51.349 1.00 35.75 204 ASN A CA 1
ATOM 1594 C C . ASN A 1 204 ? -25.630 11.060 52.019 1.00 35.75 204 ASN A C 1
ATOM 1596 O O . ASN A 1 204 ? -26.700 10.535 51.711 1.00 35.75 204 ASN A O 1
ATOM 1600 N N . SER A 1 205 ? -24.817 10.564 52.939 1.00 45.34 205 SER A N 1
ATOM 1601 C CA . SER A 1 205 ? -25.086 9.429 53.804 1.00 45.34 205 SER A CA 1
ATOM 1602 C C . SER A 1 205 ? -26.441 9.557 54.505 1.00 45.34 205 SER A C 1
ATOM 1604 O O . SER A 1 205 ? -26.622 10.431 55.348 1.00 45.34 205 SER A O 1
ATOM 1606 N N . ARG A 1 206 ? -27.368 8.656 54.159 1.00 40.72 206 ARG A N 1
ATOM 1607 C CA . ARG A 1 206 ? -28.419 8.033 54.994 1.00 40.72 206 ARG A CA 1
ATOM 1608 C C . ARG A 1 206 ? -29.552 7.577 54.082 1.00 40.72 206 ARG A C 1
ATOM 1610 O O . ARG A 1 206 ? -30.480 8.325 53.837 1.00 40.72 206 ARG A O 1
ATOM 1617 N N . GLU A 1 207 ? -29.442 6.347 53.601 1.00 35.28 207 GLU A N 1
ATOM 1618 C CA . GLU A 1 207 ? -30.563 5.410 53.484 1.00 35.28 207 GLU A CA 1
ATOM 1619 C C . GLU A 1 207 ? -29.991 4.072 53.013 1.00 35.28 207 GLU A C 1
ATOM 1621 O O . GLU A 1 207 ? -29.715 3.834 51.839 1.00 35.28 207 GLU A O 1
ATOM 1626 N N . ALA A 1 208 ? -29.734 3.201 53.988 1.00 44.28 208 ALA A N 1
ATOM 1627 C CA . ALA A 1 208 ? -29.652 1.778 53.737 1.00 44.28 208 ALA A CA 1
ATOM 1628 C C . ALA A 1 208 ? -31.057 1.331 53.311 1.00 44.28 208 ALA A C 1
ATOM 1630 O O . ALA A 1 208 ? -31.967 1.288 54.133 1.00 44.28 208 ALA A O 1
ATOM 1631 N N . GLY A 1 209 ? -31.242 1.063 52.020 1.00 35.25 209 GLY A N 1
ATOM 1632 C CA . GLY A 1 209 ? -32.552 0.744 51.470 1.00 35.25 209 GLY A CA 1
ATOM 1633 C C . GLY A 1 209 ? -32.456 0.065 50.113 1.00 35.25 209 GLY A C 1
ATOM 1634 O O . GLY A 1 209 ? -32.502 0.719 49.082 1.00 35.25 209 GLY A O 1
ATOM 1635 N N . GLN A 1 210 ? -32.385 -1.266 50.156 1.00 30.42 210 GLN A N 1
ATOM 1636 C CA . GLN A 1 210 ? -32.985 -2.163 49.164 1.00 30.42 210 GLN A CA 1
ATOM 1637 C C . GLN A 1 210 ? -32.293 -2.272 47.791 1.00 30.42 210 GLN A C 1
ATOM 1639 O O . GLN A 1 210 ? -32.551 -1.536 46.841 1.00 30.42 210 GLN A O 1
ATOM 1644 N N . TRP A 1 211 ? -31.474 -3.318 47.659 1.00 30.61 211 TRP A N 1
ATOM 1645 C CA . TRP A 1 211 ? -31.133 -3.911 46.369 1.00 30.61 211 TRP A CA 1
ATOM 1646 C C . TRP A 1 211 ? -32.413 -4.439 45.709 1.00 30.61 211 TRP A C 1
ATOM 1648 O O . TRP A 1 211 ? -32.889 -5.521 46.049 1.00 30.61 211 TRP A O 1
ATOM 1658 N N . VAL A 1 212 ? -32.989 -3.689 44.769 1.00 30.08 212 VAL A N 1
ATOM 1659 C CA . VAL A 1 212 ? -34.001 -4.237 43.859 1.00 30.08 212 VAL A CA 1
ATOM 1660 C C . VAL A 1 212 ? -33.262 -5.009 42.771 1.00 30.08 212 VAL A C 1
ATOM 1662 O O . VAL A 1 212 ? -32.840 -4.460 41.755 1.00 30.08 212 VAL A O 1
ATOM 1665 N N . VAL A 1 213 ? -33.060 -6.300 43.026 1.00 32.88 213 VAL A N 1
ATOM 1666 C CA . VAL A 1 213 ? -32.764 -7.293 41.993 1.00 32.88 213 VAL A CA 1
ATOM 1667 C C . VAL A 1 213 ? -34.039 -7.433 41.167 1.00 32.88 213 VAL A C 1
ATOM 1669 O O . VAL A 1 213 ? -35.045 -7.921 41.676 1.00 32.88 213 VAL A O 1
ATOM 1672 N N . TYR A 1 214 ? -34.026 -6.986 39.912 1.00 30.12 214 TYR A N 1
ATOM 1673 C CA . TYR A 1 214 ? -35.092 -7.344 38.979 1.00 30.12 214 TYR A CA 1
ATOM 1674 C C . TYR A 1 214 ? -34.901 -8.814 38.583 1.00 30.12 214 TYR A C 1
ATOM 1676 O O . TYR A 1 214 ? -33.855 -9.147 38.017 1.00 30.12 214 TYR A O 1
ATOM 1684 N N . PRO A 1 215 ? -35.860 -9.710 38.873 1.00 30.80 215 PRO A N 1
ATOM 1685 C CA . PRO A 1 215 ? -35.825 -11.051 38.324 1.00 30.80 215 PRO A CA 1
ATOM 1686 C C . PRO A 1 215 ? -36.075 -10.959 36.819 1.00 30.80 215 PRO A C 1
ATOM 1688 O O . PRO A 1 215 ? -37.080 -10.406 36.368 1.00 30.80 215 PRO A O 1
ATOM 1691 N N . VAL A 1 216 ? -35.144 -11.514 36.047 1.00 36.69 216 VAL A N 1
ATOM 1692 C CA . VAL A 1 216 ? -35.354 -11.842 34.638 1.00 36.69 216 VAL A CA 1
ATOM 1693 C C . VAL A 1 216 ? -36.558 -12.784 34.580 1.00 36.69 216 VAL A C 1
ATOM 1695 O O . VAL A 1 216 ? -36.510 -13.895 35.110 1.00 36.69 216 VAL A O 1
ATOM 1698 N N . CYS A 1 217 ? -37.666 -12.310 34.012 1.00 32.19 217 CYS A N 1
ATOM 1699 C CA . CYS A 1 217 ? -38.773 -13.182 33.643 1.00 32.19 217 CYS A CA 1
ATOM 1700 C C . CYS A 1 217 ? -38.362 -14.028 32.432 1.00 32.19 217 CYS A C 1
ATOM 1702 O O . CYS A 1 217 ? -37.645 -13.545 31.559 1.00 32.19 217 CYS A O 1
ATOM 1704 N N . ARG A 1 218 ? -38.797 -15.291 32.492 1.00 38.22 218 ARG A N 1
ATOM 1705 C CA . ARG A 1 218 ? -38.493 -16.430 31.614 1.00 38.22 218 ARG A CA 1
ATOM 1706 C C . ARG A 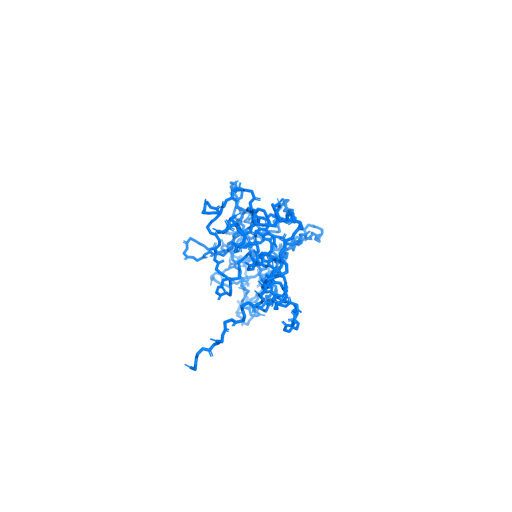1 218 ? -38.530 -16.139 30.121 1.00 38.22 218 ARG A C 1
ATOM 1708 O O . ARG A 1 218 ? -39.457 -15.416 29.698 1.00 38.22 218 ARG A O 1
#

Radius of gyration: 26.1 Å; Cα contacts (8 Å, |Δi|>4): 356; chains: 1; bounding box: 59×35×84 Å

Secondary structure (DSSP, 8-state):
--EEEEETTEEEEEETTEEEE-SSPP-EEEEEETT---S--EEEEEEEEETTTTEEEEEEEEE-S-TTPEES-EE-TTSPPPSS-EE-SEEEEE----PPTT-EEEEE-SSSEEEEEEEEEEEETTTEEEEEEEES--TTTSPPP-GGGS-GGGHHHHHHHHHHHHHHHHH--HHHHHHHHHHHHHHHHHHH-THHHHHHHT--S-------------

Sequence (218 aa):
MEYLAKKHGLWLEGAYSHLRLITPPPVVLPFSLNSGVNGNVYVFCEDYFDSATRVRRGRLYQSSGRDGDRFENVSLFPYPSPSKGCPIDEIYETANLNIKAGQEVILGDNLAQTCWTVVLAERRGRDAYYITLKSKTFLGVLPELLSEEIPPNNREDIHRAMNAVVEAASVQAPQPVIDACRVAATHMLLAMYPQITKKRAGANSREAGQWVVYPVCR

Mean predicted aligned error: 13.45 Å

Solvent-accessible surface area (backbone atoms only — not comparable to full-atom values): 12478 Å² total; per-residue (Å²): 96,38,33,45,34,31,43,97,87,43,45,28,37,38,38,82,74,38,34,33,53,46,80,73,74,73,56,71,33,41,41,45,53,75,85,66,75,85,88,72,56,33,36,37,39,55,77,44,76,41,80,75,64,37,36,38,33,27,40,36,27,22,60,61,86,50,56,56,47,64,34,64,40,47,44,39,72,96,48,84,52,63,93,61,55,41,65,30,63,42,39,26,31,42,42,92,73,91,72,57,63,73,40,52,34,37,40,39,57,100,87,54,72,47,61,29,29,28,68,43,65,49,70,54,80,77,38,38,28,38,40,32,33,34,56,74,62,58,83,91,80,56,84,85,79,63,69,86,80,41,58,78,94,42,41,66,62,36,53,52,28,48,50,46,26,54,55,25,65,42,75,54,64,74,63,58,29,54,53,26,46,52,52,26,52,50,47,50,50,47,63,76,39,62,66,69,60,57,63,67,80,68,67,71,94,81,74,97,72,78,88,80,75,78,78,82,78,131

Foldseek 3Di:
DKKWFADPNFIWIDDLAAIETDPPGWDKWWKDFPVDDPDKTKIWTWPDADPLLQKTKTWIWIFPVCAQFWHAHYHYPVDDTDNGTHTTHTMIARDPDDDDFQTKMWTHDPVDIFIWTWHDWDDDPRHTIMTMTHGPDPVPPDDDDPLVPFDPVLSVVLVVLVVQLSVCSSDHDPPSNVVSVVSNVVSVVCRVCVVVVVVVVPDDDDDPDDDPDDDDDD

Nearest PDB structures (foldseek):
  1yxb-assembly1_C  TM=7.497E-01  e=1.950E+00  Streptomyces coelicolor
  7u3e-assembly1_A  TM=3.430E-01  e=4.010E+00  Homo sapiens
  8dt6-assembly1_B  TM=1.578E-01  e=1.251E+00  Elizabethkingia anophelis NUHP1
  8dt6-assembly1_D  TM=1.461E-01  e=1.562E+00  Elizabethkingia anophelis NUHP1